Protein AF-A0AAE1GYH7-F1 (afdb_monomer_lite)

Structure (mmCIF, N/CA/C/O backbone):
data_AF-A0AAE1GYH7-F1
#
_entry.id   AF-A0AAE1GYH7-F1
#
loop_
_atom_site.group_PDB
_atom_site.id
_atom_site.type_symbol
_atom_site.label_atom_id
_atom_site.label_alt_id
_atom_site.label_comp_id
_atom_site.label_asym_id
_atom_site.label_entity_id
_atom_site.label_seq_id
_atom_site.pdbx_PDB_ins_code
_atom_site.Cartn_x
_atom_site.Cartn_y
_atom_site.Cartn_z
_atom_site.occupancy
_atom_site.B_iso_or_equiv
_atom_site.auth_seq_id
_atom_site.auth_comp_id
_atom_site.auth_asym_id
_atom_site.auth_atom_id
_atom_site.pdbx_PDB_model_num
ATOM 1 N N . MET A 1 1 ? -3.473 -21.790 24.889 1.00 45.12 1 MET A N 1
ATOM 2 C CA . MET A 1 1 ? -2.010 -21.768 25.114 1.00 45.12 1 MET A CA 1
ATOM 3 C C . MET A 1 1 ? -1.439 -20.569 24.367 1.00 45.12 1 MET A C 1
ATOM 5 O O . MET A 1 1 ? -1.732 -20.466 23.179 1.00 45.12 1 MET A O 1
ATOM 9 N N . PRO A 1 2 ? -0.698 -19.653 25.016 1.00 53.34 2 PRO A N 1
ATOM 10 C CA . PRO A 1 2 ? -0.056 -18.531 24.330 1.00 53.34 2 PRO A CA 1
ATOM 11 C C . PRO A 1 2 ? 0.924 -19.068 23.283 1.00 53.34 2 PRO A C 1
ATOM 13 O O . PRO A 1 2 ? 1.762 -19.911 23.602 1.00 53.34 2 PRO A O 1
ATOM 16 N N . GLN A 1 3 ? 0.803 -18.633 22.029 1.00 64.31 3 GLN A N 1
ATOM 17 C CA . GLN A 1 3 ? 1.738 -19.045 20.983 1.00 64.31 3 GLN A CA 1
ATOM 18 C C . GLN A 1 3 ? 3.073 -18.327 21.196 1.00 64.31 3 GLN A C 1
ATOM 20 O O . GLN A 1 3 ? 3.108 -17.105 21.337 1.00 64.31 3 GLN A O 1
ATOM 25 N N . ALA A 1 4 ? 4.175 -19.079 21.220 1.00 63.94 4 ALA A N 1
ATOM 26 C CA . ALA A 1 4 ? 5.503 -18.486 21.261 1.00 63.94 4 ALA A CA 1
ATOM 27 C C . ALA A 1 4 ? 5.721 -17.641 19.994 1.00 63.94 4 ALA A C 1
ATOM 29 O O . ALA A 1 4 ? 5.579 -18.136 18.872 1.00 63.94 4 ALA A O 1
ATOM 30 N N . LEU A 1 5 ? 6.067 -16.363 20.171 1.00 56.69 5 LEU A N 1
ATOM 31 C CA . LEU A 1 5 ? 6.457 -15.484 19.073 1.00 56.69 5 LEU A CA 1
ATOM 32 C C . LEU A 1 5 ? 7.828 -15.930 18.559 1.00 56.69 5 LEU A C 1
ATOM 34 O O . LEU A 1 5 ? 8.867 -15.506 19.058 1.00 56.69 5 LEU A O 1
ATOM 38 N N . VAL A 1 6 ? 7.831 -16.817 17.567 1.00 60.47 6 VAL A N 1
ATOM 39 C CA . VAL A 1 6 ? 9.045 -17.163 16.824 1.00 60.47 6 VAL A CA 1
ATOM 40 C C . VAL A 1 6 ? 9.547 -15.887 16.148 1.00 60.47 6 VAL A C 1
ATOM 42 O O . VAL A 1 6 ? 8.812 -15.255 15.385 1.00 60.47 6 VAL A O 1
ATOM 45 N N . GLN A 1 7 ? 10.789 -15.491 16.435 1.00 53.75 7 GLN A N 1
ATOM 46 C CA . GLN A 1 7 ? 11.444 -14.384 15.745 1.00 53.75 7 GLN A CA 1
ATOM 47 C C . GLN A 1 7 ? 11.716 -14.814 14.300 1.00 53.75 7 GLN A C 1
ATOM 49 O O . GLN A 1 7 ? 12.722 -15.448 14.003 1.00 53.75 7 GLN A O 1
ATOM 54 N N . LEU A 1 8 ? 10.768 -14.523 13.409 1.00 48.41 8 LEU A N 1
ATOM 55 C CA . LEU A 1 8 ? 10.791 -15.055 12.047 1.00 48.41 8 LEU A CA 1
ATOM 56 C C . LEU A 1 8 ? 11.772 -14.324 11.137 1.00 48.41 8 LEU A C 1
ATOM 58 O O . LEU A 1 8 ? 12.211 -14.910 10.153 1.00 48.41 8 LEU A O 1
ATOM 62 N N . VAL A 1 9 ? 12.128 -13.066 11.436 1.00 53.69 9 VAL A N 1
ATOM 63 C CA . VAL A 1 9 ? 12.986 -12.284 10.539 1.00 53.69 9 VAL A CA 1
ATOM 64 C C . VAL A 1 9 ? 13.850 -11.255 11.268 1.00 53.69 9 VAL A C 1
ATOM 66 O O . VAL A 1 9 ? 13.499 -10.769 12.343 1.00 53.69 9 VAL A O 1
ATOM 69 N N . ARG A 1 10 ? 15.011 -10.930 10.677 1.00 57.34 10 ARG A N 1
ATOM 70 C CA . ARG A 1 10 ? 15.972 -9.949 11.216 1.00 57.34 10 ARG A CA 1
ATOM 71 C C . ARG A 1 10 ? 15.426 -8.519 11.222 1.00 57.34 10 ARG A C 1
ATOM 73 O O . ARG A 1 10 ? 15.850 -7.720 12.051 1.00 57.34 10 ARG A O 1
ATOM 80 N N . THR A 1 11 ? 14.497 -8.193 10.324 1.00 61.16 11 THR A N 1
ATOM 81 C CA . THR A 1 11 ? 13.908 -6.855 10.227 1.00 61.16 11 THR A CA 1
ATOM 82 C C . THR A 1 11 ? 12.600 -6.788 11.015 1.00 61.16 11 THR A C 1
ATOM 84 O O . THR A 1 11 ? 11.675 -7.572 10.803 1.00 61.16 11 THR A O 1
ATOM 87 N N . ARG A 1 12 ? 12.513 -5.820 11.940 1.00 66.44 12 ARG A N 1
ATOM 88 C CA . ARG A 1 12 ? 11.350 -5.610 12.829 1.00 66.44 12 ARG A CA 1
ATOM 89 C C . ARG A 1 12 ? 10.027 -5.437 12.066 1.00 66.44 12 ARG A C 1
ATOM 91 O O . ARG A 1 12 ? 8.976 -5.800 12.581 1.00 66.44 12 ARG A O 1
ATOM 98 N N . TRP A 1 13 ? 10.096 -4.948 10.831 1.00 67.56 13 TRP A N 1
ATOM 99 C CA . TRP A 1 13 ? 8.955 -4.703 9.948 1.00 67.56 13 TRP A CA 1
ATOM 100 C C . TRP A 1 13 ? 8.187 -5.966 9.557 1.00 67.56 13 TRP A C 1
ATOM 102 O O . TRP A 1 13 ? 6.960 -5.965 9.566 1.00 67.56 13 TRP A O 1
ATOM 112 N N . LEU A 1 14 ? 8.885 -7.066 9.268 1.00 68.19 14 LEU A N 1
ATOM 113 C CA . LEU A 1 14 ? 8.218 -8.308 8.865 1.00 68.19 14 LEU A CA 1
ATOM 114 C C . LEU A 1 14 ? 7.454 -8.955 10.030 1.00 68.19 14 LEU A C 1
ATOM 116 O O . LEU A 1 14 ? 6.460 -9.655 9.841 1.00 68.19 14 LEU A O 1
ATOM 120 N N . ALA A 1 15 ? 7.869 -8.667 11.266 1.00 80.31 15 ALA A N 1
ATOM 121 C CA . ALA A 1 15 ? 7.124 -9.090 12.442 1.00 80.31 15 ALA A CA 1
ATOM 122 C C . ALA A 1 15 ? 5.786 -8.341 12.582 1.00 80.31 15 ALA A C 1
ATOM 124 O O . ALA A 1 15 ? 4.843 -8.900 13.139 1.00 80.31 15 ALA A O 1
ATOM 125 N N . TRP A 1 16 ? 5.670 -7.110 12.068 1.00 85.00 16 TRP A N 1
ATOM 126 C CA . TRP A 1 16 ? 4.477 -6.280 12.256 1.00 85.00 16 TRP A CA 1
ATOM 127 C C . TRP A 1 16 ? 3.273 -6.775 11.470 1.00 85.00 16 TRP A C 1
ATOM 129 O O . TRP A 1 16 ? 2.203 -6.903 12.058 1.00 85.00 16 TRP A O 1
ATOM 139 N N . GLY A 1 17 ? 3.432 -7.102 10.183 1.00 87.81 17 GLY A N 1
ATOM 140 C CA . GLY A 1 17 ? 2.324 -7.624 9.375 1.00 87.81 17 GLY A CA 1
ATOM 141 C C . GLY A 1 17 ? 1.702 -8.866 10.019 1.00 87.81 17 GLY A C 1
ATOM 142 O O . GLY A 1 17 ? 0.491 -8.931 10.234 1.00 87.81 17 GLY A O 1
ATOM 143 N N . LYS A 1 18 ? 2.556 -9.802 10.458 1.00 89.94 18 LYS A N 1
ATOM 144 C CA . LYS A 1 18 ? 2.118 -10.998 11.183 1.00 89.94 18 LYS A CA 1
ATOM 145 C C . LYS A 1 18 ? 1.490 -10.665 12.539 1.00 89.94 18 LYS A C 1
ATOM 147 O O . LYS A 1 18 ? 0.450 -11.228 12.867 1.00 89.94 18 LYS A O 1
ATOM 152 N N . ALA A 1 19 ? 2.090 -9.768 13.322 1.00 91.94 19 ALA A N 1
ATOM 153 C CA . ALA A 1 19 ? 1.567 -9.383 14.633 1.00 91.94 19 ALA A CA 1
ATOM 154 C C . ALA A 1 19 ? 0.176 -8.745 14.530 1.00 91.94 19 ALA A C 1
ATOM 156 O O . ALA A 1 19 ? -0.723 -9.137 15.269 1.00 91.94 19 ALA A O 1
ATOM 157 N N . VAL A 1 20 ? -0.029 -7.826 13.580 1.00 94.88 20 VAL A N 1
ATOM 158 C CA . VAL A 1 20 ? -1.343 -7.224 13.309 1.00 94.88 20 VAL A CA 1
ATOM 159 C C . VAL A 1 20 ? -2.354 -8.303 12.918 1.00 94.88 20 VAL A C 1
ATOM 161 O O . VAL A 1 20 ? -3.467 -8.297 13.435 1.00 94.88 20 VAL A O 1
ATOM 164 N N . GLY A 1 21 ? -1.965 -9.263 12.073 1.00 95.50 21 GLY A N 1
ATOM 165 C CA . GLY A 1 21 ? -2.823 -10.394 11.709 1.00 95.50 21 GLY A CA 1
ATOM 166 C C . GLY A 1 21 ? -3.253 -11.235 12.915 1.00 95.50 21 GLY A C 1
ATOM 167 O O . GLY A 1 21 ? -4.437 -11.536 13.062 1.00 95.50 21 GLY A O 1
ATOM 168 N N . VAL A 1 22 ? -2.322 -11.554 13.823 1.00 95.69 22 VAL A N 1
ATOM 169 C CA . VAL A 1 22 ? -2.630 -12.290 15.063 1.00 95.69 22 VAL A CA 1
ATOM 170 C C . VAL A 1 22 ? -3.562 -11.479 15.965 1.00 95.69 22 VAL A C 1
ATOM 172 O O . VAL A 1 22 ? -4.577 -12.014 16.409 1.00 95.69 22 VAL A O 1
ATOM 175 N N . ILE A 1 23 ? -3.273 -10.190 16.181 1.00 96.00 23 ILE A N 1
ATOM 176 C CA . ILE A 1 23 ? -4.110 -9.298 16.999 1.00 96.00 23 ILE A CA 1
ATOM 177 C C . ILE A 1 23 ? -5.534 -9.228 16.441 1.00 96.00 23 ILE A C 1
ATOM 179 O O . ILE A 1 23 ? -6.486 -9.344 17.204 1.00 96.00 23 ILE A O 1
ATOM 183 N N . LEU A 1 24 ? -5.692 -9.079 15.123 1.00 97.06 24 LEU A N 1
ATOM 184 C CA . LEU A 1 24 ? -7.009 -9.056 14.485 1.00 97.06 24 LEU A CA 1
ATOM 185 C C . LEU A 1 24 ? -7.746 -10.393 14.626 1.00 97.06 24 LEU A C 1
ATOM 187 O O . LEU A 1 24 ? -8.954 -10.391 14.849 1.00 97.06 24 LEU A O 1
ATOM 191 N N . SER A 1 25 ? -7.034 -11.519 14.510 1.00 97.31 25 SER A N 1
ATOM 192 C CA . SER A 1 25 ? -7.628 -12.857 14.636 1.00 97.31 25 SER A CA 1
ATOM 193 C C . SER A 1 25 ? -8.081 -13.199 16.057 1.00 97.31 25 SER A C 1
ATOM 195 O O . SER A 1 25 ? -9.002 -13.989 16.213 1.00 97.31 25 SER A O 1
ATOM 197 N N . GLN A 1 26 ? -7.448 -12.600 17.070 1.00 96.69 26 GLN A N 1
ATOM 198 C CA . GLN A 1 26 ? -7.731 -12.814 18.495 1.00 96.69 26 GLN A CA 1
ATOM 199 C C . GLN A 1 26 ? -8.363 -11.575 19.144 1.00 96.69 26 GLN A C 1
ATOM 201 O O . GLN A 1 26 ? -8.241 -11.361 20.351 1.00 96.69 26 GLN A O 1
ATOM 206 N N . TRP A 1 27 ? -8.959 -10.689 18.341 1.00 96.44 27 TRP A N 1
ATOM 207 C CA . TRP A 1 27 ? -9.378 -9.375 18.819 1.00 96.44 27 TRP A CA 1
ATOM 208 C C . TRP A 1 27 ? -10.398 -9.473 19.953 1.00 96.44 27 TRP A C 1
ATOM 210 O O . TRP A 1 27 ? -10.281 -8.758 20.947 1.00 96.44 27 TRP A O 1
ATOM 220 N N . LEU A 1 28 ? -11.375 -10.376 19.822 1.00 96.50 28 LEU A N 1
ATOM 221 C CA . LEU A 1 28 ? -12.431 -10.554 20.814 1.00 96.50 28 LEU A CA 1
ATOM 222 C C . LEU A 1 28 ? -11.863 -11.106 22.125 1.00 96.50 28 LEU A C 1
ATOM 224 O O . LEU A 1 28 ? -12.141 -10.559 23.187 1.00 96.50 28 LEU A O 1
ATOM 228 N N . GLU A 1 29 ? -11.022 -12.134 22.047 1.00 96.25 29 GLU A N 1
ATOM 229 C CA . GLU A 1 29 ? -10.382 -12.764 23.199 1.00 96.25 29 GLU A CA 1
ATOM 230 C C . GLU A 1 29 ? -9.489 -11.775 23.947 1.00 96.25 29 GLU A C 1
ATOM 232 O O . GLU A 1 29 ? -9.565 -11.679 25.173 1.00 96.25 29 GLU A O 1
ATOM 237 N N . LEU A 1 30 ? -8.674 -11.007 23.215 1.00 95.38 30 LEU A N 1
ATOM 238 C CA . LEU A 1 30 ? -7.823 -9.973 23.796 1.00 95.38 30 LEU A CA 1
ATOM 239 C C . LEU A 1 30 ? -8.676 -8.886 24.453 1.00 95.38 30 LEU A C 1
ATOM 241 O O . LEU A 1 30 ? -8.457 -8.564 25.619 1.00 95.38 30 LEU A O 1
ATOM 245 N N . LYS A 1 31 ? -9.693 -8.368 23.755 1.00 95.44 31 LYS A N 1
ATOM 246 C CA . LYS A 1 31 ? -10.597 -7.347 24.294 1.00 95.44 31 LYS A CA 1
ATOM 247 C C . LYS A 1 31 ? -11.279 -7.818 25.580 1.00 95.44 31 LYS A C 1
ATOM 249 O O . LYS A 1 31 ? -11.251 -7.093 26.570 1.00 95.44 31 LYS A O 1
ATOM 254 N N . THR A 1 32 ? -11.831 -9.032 25.608 1.00 95.25 32 THR A N 1
ATOM 255 C CA . THR A 1 32 ? -12.457 -9.604 26.812 1.00 95.25 32 THR A CA 1
ATOM 256 C C . THR A 1 32 ? -11.448 -9.781 27.943 1.00 95.25 32 THR A C 1
ATOM 258 O O . THR A 1 32 ? -11.736 -9.421 29.082 1.00 95.25 32 THR A O 1
ATOM 261 N N . HIS A 1 33 ? -10.253 -10.294 27.646 1.00 93.62 33 HIS A N 1
ATOM 262 C CA . HIS A 1 33 ? -9.200 -10.466 28.643 1.00 93.62 33 HIS A CA 1
ATOM 263 C C . HIS A 1 33 ? -8.815 -9.133 29.304 1.00 93.62 33 HIS A C 1
ATOM 265 O O . HIS A 1 33 ? -8.801 -9.037 30.532 1.00 93.62 33 HIS A O 1
ATOM 271 N N . PHE A 1 34 ? -8.566 -8.087 28.511 1.00 92.88 34 PHE A N 1
ATOM 272 C CA . PHE A 1 34 ? -8.209 -6.772 29.046 1.00 92.88 34 PHE A CA 1
ATOM 273 C C . PHE A 1 34 ? -9.368 -6.095 29.782 1.00 92.88 34 PHE A C 1
ATOM 275 O O . PHE A 1 34 ? -9.124 -5.478 30.812 1.00 92.88 34 PHE A O 1
ATOM 282 N N . GLN A 1 35 ? -10.618 -6.307 29.362 1.00 92.75 35 GLN A N 1
ATOM 283 C CA . GLN A 1 35 ? -11.794 -5.843 30.109 1.00 92.75 35 GLN A CA 1
ATOM 284 C C . GLN A 1 35 ? -11.919 -6.498 31.491 1.00 92.75 35 GLN A C 1
ATOM 286 O O . GLN A 1 35 ? -12.290 -5.844 32.465 1.00 92.75 35 GLN A O 1
ATOM 291 N N . VAL A 1 36 ? -11.605 -7.790 31.611 1.00 92.81 36 VAL A N 1
ATOM 292 C CA . VAL A 1 36 ? -11.587 -8.464 32.918 1.00 92.81 36 VAL A CA 1
ATOM 293 C C . VAL A 1 36 ? -10.468 -7.897 33.792 1.00 92.81 36 VAL A C 1
ATOM 295 O O . VAL A 1 36 ? -10.696 -7.621 34.970 1.00 92.81 36 VAL A O 1
ATOM 298 N N . LEU A 1 37 ? -9.283 -7.668 33.218 1.00 91.12 37 LEU A N 1
ATOM 299 C CA . LEU A 1 37 ? -8.145 -7.100 33.941 1.00 91.12 37 LEU A CA 1
ATOM 300 C C . LEU A 1 37 ? -8.366 -5.645 34.359 1.00 91.12 37 LEU A C 1
ATOM 302 O O . LEU A 1 37 ? -8.029 -5.291 35.484 1.00 91.12 37 LEU A O 1
ATOM 306 N N . SER A 1 38 ? -8.975 -4.809 33.521 1.00 91.44 38 SER A N 1
ATOM 307 C CA . SER A 1 38 ? -9.259 -3.408 33.851 1.00 91.44 38 SER A CA 1
ATOM 308 C C . SER A 1 38 ? -10.232 -3.263 35.015 1.00 91.44 38 SER A C 1
ATOM 310 O O . SER A 1 38 ? -10.197 -2.270 35.728 1.00 91.44 38 SER A O 1
ATOM 312 N N . ASN A 1 39 ? -11.120 -4.246 35.202 1.00 89.62 39 ASN A N 1
ATOM 313 C CA . ASN A 1 39 ? -12.038 -4.266 36.339 1.00 89.62 39 ASN A CA 1
ATOM 314 C C . ASN A 1 39 ? -11.303 -4.578 37.653 1.00 89.62 39 ASN A C 1
ATOM 316 O O . ASN A 1 39 ? -11.821 -4.289 38.729 1.00 89.62 39 ASN A O 1
ATOM 320 N N . GLN A 1 40 ? -10.110 -5.176 37.569 1.00 91.00 40 GLN A N 1
ATOM 321 C CA . GLN A 1 40 ? -9.253 -5.507 38.709 1.00 91.00 40 GLN A CA 1
ATOM 322 C C . GLN A 1 40 ? -8.146 -4.462 38.932 1.00 91.00 40 GLN A C 1
ATOM 324 O O . GLN A 1 40 ? -7.734 -4.248 40.071 1.00 91.00 40 GLN A O 1
ATOM 329 N N . ASN A 1 41 ? -7.681 -3.812 37.860 1.00 87.31 41 ASN A N 1
ATOM 330 C CA . ASN A 1 41 ? -6.526 -2.915 37.827 1.00 87.31 41 ASN A CA 1
ATOM 331 C C . ASN A 1 41 ? -6.904 -1.495 37.344 1.00 87.31 41 ASN A C 1
ATOM 333 O O . ASN A 1 41 ? -8.029 -1.037 37.514 1.00 87.31 41 ASN A O 1
ATOM 337 N N . ASP A 1 42 ? -5.931 -0.753 36.808 1.00 79.69 42 ASP A N 1
ATOM 338 C CA . ASP A 1 42 ? -6.101 0.611 36.307 1.00 79.69 42 ASP A CA 1
ATOM 339 C C . ASP A 1 42 ? -7.033 0.619 35.069 1.00 79.69 42 ASP A C 1
ATOM 341 O O . ASP A 1 42 ? -6.744 -0.070 34.084 1.00 79.69 42 ASP A O 1
ATOM 345 N N . PRO A 1 43 ? -8.140 1.389 35.069 1.00 78.88 43 PRO A N 1
ATOM 346 C CA . PRO A 1 43 ? -9.119 1.400 33.975 1.00 78.88 43 PRO A CA 1
ATOM 347 C C . PRO A 1 43 ? -8.549 1.868 32.624 1.00 78.88 43 PRO A C 1
ATOM 349 O O . PRO A 1 43 ? -9.181 1.662 31.587 1.00 78.88 43 PRO A O 1
ATOM 352 N N . ASN A 1 44 ? -7.360 2.475 32.611 1.00 80.69 44 ASN A N 1
ATOM 353 C CA . ASN A 1 44 ? -6.734 3.003 31.399 1.00 80.69 44 ASN A CA 1
ATOM 354 C C . ASN A 1 44 ? -6.249 1.918 30.414 1.00 80.69 44 ASN A C 1
ATOM 356 O O . ASN A 1 44 ? -6.076 2.209 29.231 1.00 80.69 44 ASN A O 1
ATOM 360 N N . GLU A 1 45 ? -6.059 0.665 30.844 1.00 77.62 45 GLU A N 1
ATOM 361 C CA . GLU A 1 45 ? -5.594 -0.417 29.953 1.00 77.62 45 GLU A CA 1
ATOM 362 C C . GLU A 1 45 ? -6.638 -0.824 28.893 1.00 77.62 45 GLU A C 1
ATOM 364 O O . GLU A 1 45 ? -6.287 -1.348 27.833 1.00 77.62 45 GLU A O 1
ATOM 369 N N . ASN A 1 46 ? -7.918 -0.503 29.114 1.00 82.12 46 ASN A N 1
ATOM 370 C CA . ASN A 1 46 ? -8.989 -0.780 28.152 1.00 82.12 46 ASN A CA 1
ATOM 371 C C . ASN A 1 46 ? -8.945 0.087 26.892 1.00 82.12 46 ASN A C 1
ATOM 373 O O . ASN A 1 46 ? -9.512 -0.298 25.868 1.00 82.12 46 ASN A O 1
ATOM 377 N N . GLU A 1 47 ? -8.278 1.242 26.931 1.00 86.81 47 GLU A N 1
ATOM 378 C CA . GLU A 1 47 ? -8.245 2.175 25.797 1.00 86.81 47 GLU A CA 1
ATOM 379 C C . GLU A 1 47 ? -7.560 1.549 24.563 1.00 86.81 47 GLU A C 1
ATOM 381 O O . GLU A 1 47 ? -7.865 1.879 23.412 1.00 86.81 47 GLU A O 1
ATOM 386 N N . CYS A 1 48 ? -6.663 0.586 24.800 1.00 85.62 48 CYS A N 1
ATOM 387 C CA . CYS A 1 48 ? -5.905 -0.140 23.785 1.00 85.62 48 CYS A CA 1
ATOM 388 C C . CYS A 1 48 ? -6.791 -0.969 22.848 1.00 85.62 48 CYS A C 1
ATOM 390 O O . CYS A 1 48 ? -6.531 -1.005 21.646 1.00 85.62 48 CYS A O 1
ATOM 392 N N . PHE A 1 49 ? -7.856 -1.572 23.378 1.00 92.12 49 PHE A N 1
ATOM 393 C CA . PHE A 1 49 ? -8.766 -2.469 22.655 1.00 92.12 49 PHE A CA 1
ATOM 394 C C . PHE A 1 49 ? -10.111 -1.798 22.355 1.00 92.12 49 PHE A C 1
ATOM 396 O O . PHE A 1 49 ? -11.182 -2.405 22.430 1.00 92.12 49 PHE A O 1
ATOM 403 N N . SER A 1 50 ? -10.042 -0.509 22.025 1.00 94.50 50 SER A N 1
ATOM 404 C CA . SER A 1 50 ? -11.182 0.287 21.586 1.00 94.50 50 SER A CA 1
ATOM 405 C C . SER A 1 50 ? -11.512 0.038 20.106 1.00 94.50 50 SER A C 1
ATOM 407 O O . SER A 1 50 ? -10.641 -0.287 19.296 1.00 94.50 50 SER A O 1
ATOM 409 N N . GLU A 1 51 ? -12.782 0.212 19.735 1.00 96.12 51 GLU A N 1
ATOM 410 C CA . GLU A 1 51 ? -13.255 0.069 18.346 1.00 96.12 51 GLU A CA 1
ATOM 411 C C . GLU A 1 51 ? -12.514 0.964 17.329 1.00 96.12 51 GLU A C 1
ATOM 413 O O . GLU A 1 51 ? -12.173 0.477 16.249 1.00 96.12 51 GLU A O 1
ATOM 418 N N . PRO A 1 52 ? -12.168 2.229 17.655 1.00 96.62 52 PRO A N 1
ATOM 419 C CA . PRO A 1 52 ? -11.272 3.051 16.842 1.00 96.62 52 PRO A CA 1
ATOM 420 C C . PRO A 1 52 ? -9.961 2.371 16.442 1.00 96.62 52 PRO A C 1
ATOM 422 O O . PRO A 1 52 ? -9.542 2.440 15.284 1.00 96.62 52 PRO A O 1
ATOM 425 N N . ASN A 1 53 ? -9.310 1.700 17.396 1.00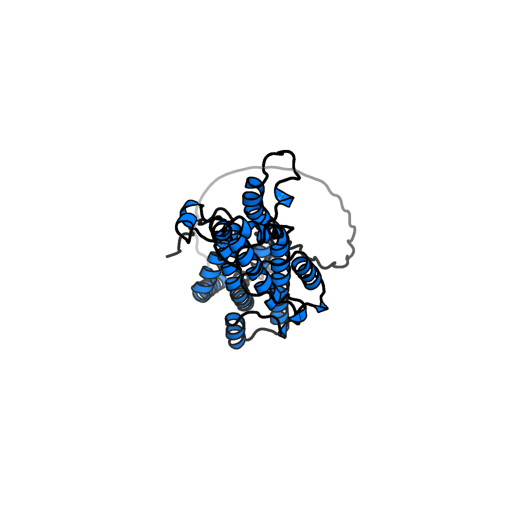 96.12 53 ASN A N 1
ATOM 426 C CA . ASN A 1 53 ? -8.041 1.024 17.149 1.00 96.12 53 ASN A CA 1
ATOM 427 C C . ASN A 1 53 ? -8.247 -0.212 16.277 1.00 96.12 53 ASN A C 1
ATOM 429 O O . ASN A 1 53 ? -7.433 -0.468 15.392 1.00 96.12 53 ASN A O 1
ATOM 433 N N . TYR A 1 54 ? -9.348 -0.942 16.474 1.00 97.44 54 TYR A N 1
ATOM 434 C CA . TYR A 1 54 ? -9.685 -2.077 15.619 1.00 97.44 54 TYR A CA 1
ATOM 435 C C . TYR A 1 54 ? -9.844 -1.664 14.158 1.00 97.44 54 TYR A C 1
ATOM 437 O O . TYR A 1 54 ? -9.240 -2.272 13.276 1.00 97.44 54 TYR A O 1
ATOM 445 N N . LEU A 1 55 ? -10.593 -0.585 13.905 1.00 97.88 55 LEU A N 1
ATOM 446 C CA . LEU A 1 55 ? -10.749 -0.021 12.566 1.00 97.88 55 LEU A CA 1
ATOM 447 C C . LEU A 1 55 ? -9.400 0.341 11.944 1.00 97.88 55 LEU A C 1
ATOM 449 O O . LEU A 1 55 ? -9.132 -0.009 10.795 1.00 97.88 55 LEU A O 1
ATOM 453 N N . PHE A 1 56 ? -8.525 0.996 12.706 1.00 97.56 56 PHE A N 1
ATOM 454 C CA . PHE A 1 56 ? -7.186 1.320 12.226 1.00 97.56 56 PHE A CA 1
ATOM 455 C C . PHE A 1 56 ? -6.377 0.060 11.870 1.00 97.56 56 PHE A C 1
ATOM 457 O O . PHE A 1 56 ? -5.739 0.015 10.820 1.00 97.56 56 PHE A O 1
ATOM 464 N N . LEU A 1 57 ? -6.443 -0.996 12.688 1.00 97.56 57 LEU A N 1
ATOM 465 C CA . LEU A 1 57 ? -5.764 -2.264 12.403 1.00 97.56 57 LEU A CA 1
ATOM 466 C C . LEU A 1 57 ? -6.341 -2.971 11.171 1.00 97.56 57 LEU A C 1
ATOM 468 O O . LEU A 1 57 ? -5.569 -3.482 10.360 1.00 97.56 57 LEU A O 1
ATOM 472 N N . LEU A 1 58 ? -7.667 -2.966 10.987 1.00 98.06 58 LEU A N 1
ATOM 473 C CA . LEU A 1 58 ? -8.319 -3.503 9.786 1.00 98.06 58 LEU A CA 1
ATOM 474 C C . LEU A 1 58 ? -7.834 -2.803 8.514 1.00 98.06 58 LEU A C 1
ATOM 476 O O . LEU A 1 58 ? -7.671 -3.455 7.483 1.00 98.06 58 LEU A O 1
ATOM 480 N N . PHE A 1 59 ? -7.588 -1.496 8.602 1.00 98.00 59 PHE A N 1
ATOM 481 C CA . PHE A 1 59 ? -7.038 -0.691 7.519 1.00 98.00 59 PHE A CA 1
ATOM 482 C C . PHE A 1 59 ? -5.548 -0.989 7.258 1.00 98.00 59 PHE A C 1
ATOM 484 O O . PHE A 1 59 ? -5.157 -1.214 6.113 1.00 98.00 59 PHE A O 1
ATOM 491 N N . VAL A 1 60 ? -4.711 -1.033 8.301 1.00 96.69 60 VAL A N 1
ATOM 492 C CA . VAL A 1 60 ? -3.256 -1.242 8.160 1.00 96.69 60 VAL A CA 1
ATOM 493 C C . VAL A 1 60 ? -2.914 -2.667 7.720 1.00 96.69 60 VAL A C 1
ATOM 495 O O . VAL A 1 60 ? -1.982 -2.863 6.945 1.00 96.69 60 VAL A O 1
ATOM 498 N N . HIS A 1 61 ? -3.651 -3.673 8.186 1.00 96.31 61 HIS A N 1
ATOM 499 C CA . HIS A 1 61 ? -3.351 -5.084 7.942 1.00 96.31 61 HIS A CA 1
ATOM 500 C C . HIS A 1 61 ? -3.141 -5.480 6.466 1.00 96.31 61 HIS A C 1
ATOM 502 O O . HIS A 1 61 ? -2.112 -6.096 6.173 1.00 96.31 61 HIS A O 1
ATOM 508 N N . PRO A 1 62 ? -4.054 -5.176 5.518 1.00 97.00 62 PRO A N 1
ATOM 509 C CA . PRO A 1 62 ? -3.845 -5.531 4.114 1.00 97.00 62 PRO A CA 1
ATOM 510 C C . PRO A 1 62 ? -2.615 -4.835 3.517 1.00 97.00 62 PRO A C 1
ATOM 512 O O . PRO A 1 62 ? -1.865 -5.460 2.775 1.00 97.00 62 PRO A O 1
ATOM 515 N N . ILE A 1 63 ? -2.360 -3.581 3.896 1.00 96.00 63 ILE A N 1
ATOM 516 C CA . ILE A 1 63 ? -1.196 -2.815 3.432 1.00 96.00 63 ILE A CA 1
ATOM 517 C C . ILE A 1 63 ? 0.099 -3.443 3.959 1.00 96.00 63 ILE A C 1
ATOM 519 O O . ILE A 1 63 ? 1.027 -3.706 3.198 1.00 96.00 63 ILE A O 1
ATOM 523 N N . ALA A 1 64 ? 0.148 -3.739 5.259 1.00 93.88 64 ALA A N 1
ATOM 524 C CA . ALA A 1 64 ? 1.300 -4.365 5.894 1.00 93.88 64 ALA A CA 1
ATOM 525 C C . ALA A 1 64 ? 1.583 -5.761 5.320 1.00 93.88 64 ALA A C 1
ATOM 527 O O . ALA A 1 64 ? 2.742 -6.146 5.194 1.00 93.88 64 ALA A O 1
ATOM 528 N N . THR A 1 65 ? 0.536 -6.504 4.950 1.00 94.00 65 THR A N 1
ATOM 529 C CA . THR A 1 65 ? 0.657 -7.819 4.308 1.00 94.00 65 THR A CA 1
ATOM 530 C C . THR A 1 65 ? 1.333 -7.704 2.944 1.00 94.00 65 THR A C 1
ATOM 532 O O . THR A 1 65 ? 2.252 -8.471 2.663 1.00 94.00 65 THR A O 1
ATOM 535 N N . GLU A 1 66 ? 0.940 -6.725 2.128 1.00 94.94 66 GLU A N 1
ATOM 536 C CA . GLU A 1 66 ? 1.514 -6.533 0.792 1.00 94.94 66 GLU A CA 1
ATOM 537 C C . GLU A 1 66 ? 2.964 -6.033 0.845 1.00 94.94 66 GLU A C 1
ATOM 539 O O . GLU A 1 66 ? 3.843 -6.583 0.183 1.00 94.94 66 GLU A O 1
ATOM 544 N N . VAL A 1 67 ? 3.256 -5.065 1.721 1.00 92.31 67 VAL A N 1
ATOM 545 C CA . VAL A 1 67 ? 4.636 -4.613 1.973 1.00 92.31 67 VAL A CA 1
ATOM 546 C C . VAL A 1 67 ? 5.512 -5.780 2.444 1.00 92.31 67 VAL A C 1
ATOM 548 O O . VAL A 1 67 ? 6.650 -5.936 2.004 1.00 92.31 67 VAL A O 1
ATOM 551 N N . ASN A 1 68 ? 4.981 -6.632 3.325 1.00 90.56 68 ASN A N 1
ATOM 552 C CA . ASN A 1 68 ? 5.672 -7.823 3.807 1.00 90.56 68 ASN A CA 1
ATOM 553 C C . ASN A 1 68 ? 5.917 -8.837 2.681 1.00 90.56 68 ASN A C 1
ATOM 555 O O . ASN A 1 68 ? 7.005 -9.404 2.618 1.00 90.56 68 ASN A O 1
ATOM 559 N N . ARG A 1 69 ? 4.941 -9.043 1.787 1.00 92.38 69 ARG A N 1
ATOM 560 C CA . ARG A 1 69 ? 5.065 -9.925 0.619 1.00 92.38 69 ARG A CA 1
ATOM 561 C C . ARG A 1 69 ? 6.235 -9.497 -0.267 1.00 92.38 69 ARG A C 1
ATOM 563 O O . ARG A 1 69 ? 7.121 -10.308 -0.523 1.00 92.38 69 ARG A O 1
ATOM 570 N N . ILE A 1 70 ? 6.285 -8.220 -0.646 1.00 91.06 70 ILE A N 1
ATOM 571 C CA . ILE A 1 70 ? 7.355 -7.675 -1.494 1.00 91.06 70 ILE A CA 1
ATOM 572 C C . ILE A 1 70 ? 8.706 -7.729 -0.779 1.00 91.06 70 ILE A C 1
ATOM 574 O O . ILE A 1 70 ? 9.704 -8.141 -1.360 1.00 91.06 70 ILE A O 1
ATOM 578 N N . ASN A 1 71 ? 8.763 -7.393 0.509 1.00 88.00 71 ASN A N 1
ATOM 579 C CA . ASN A 1 71 ? 10.016 -7.460 1.260 1.00 88.00 71 ASN A CA 1
ATOM 580 C C . ASN A 1 71 ? 10.555 -8.900 1.383 1.00 88.00 71 ASN A C 1
ATOM 582 O O . ASN A 1 71 ? 11.760 -9.115 1.271 1.00 88.00 71 ASN A O 1
ATOM 586 N N . LEU A 1 72 ? 9.686 -9.902 1.559 1.00 86.75 72 LEU A N 1
ATOM 587 C CA . LEU A 1 72 ? 10.096 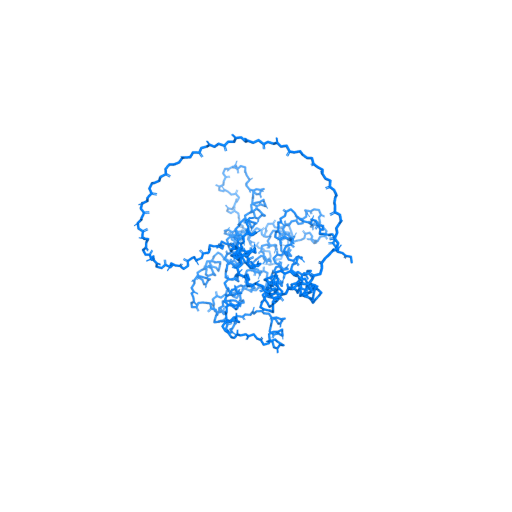-11.309 1.492 1.00 86.75 72 LEU A CA 1
ATOM 588 C C . LEU A 1 72 ? 10.604 -11.679 0.092 1.00 86.75 72 LEU A C 1
ATOM 590 O O . LEU A 1 72 ? 11.606 -12.384 -0.016 1.00 86.75 72 LEU A O 1
ATOM 594 N N . ALA A 1 73 ? 9.984 -11.143 -0.959 1.00 86.62 73 ALA A N 1
ATOM 595 C CA . ALA A 1 73 ? 10.441 -11.306 -2.335 1.00 86.62 73 ALA A CA 1
ATOM 596 C C . ALA A 1 73 ? 11.798 -10.614 -2.606 1.00 86.62 73 ALA A C 1
ATOM 598 O O . ALA A 1 73 ? 12.568 -11.064 -3.438 1.00 86.62 73 ALA A O 1
ATOM 599 N N . PHE A 1 74 ? 12.188 -9.582 -1.857 1.00 83.38 74 PHE A N 1
ATOM 600 C CA . PHE A 1 74 ? 13.566 -9.066 -1.913 1.00 83.38 74 PHE A CA 1
ATOM 601 C C . PHE A 1 74 ? 14.574 -9.923 -1.131 1.00 83.38 74 PHE A C 1
ATOM 603 O O . PHE A 1 74 ? 15.771 -9.887 -1.417 1.00 83.38 74 PHE A O 1
ATOM 610 N N . GLN A 1 75 ? 14.112 -10.671 -0.125 1.00 82.31 75 GLN A N 1
ATOM 611 C CA . GLN A 1 75 ? 14.967 -11.443 0.782 1.00 82.31 75 GLN A CA 1
ATOM 612 C C . GLN A 1 75 ? 15.167 -12.899 0.379 1.00 82.31 75 GLN A C 1
ATOM 614 O O . GLN A 1 75 ? 16.115 -13.523 0.870 1.00 82.31 75 GLN A O 1
ATOM 619 N N . ALA A 1 76 ? 14.288 -13.463 -0.453 1.00 83.94 76 ALA A N 1
ATOM 620 C CA . ALA A 1 76 ? 14.438 -14.854 -0.854 1.00 83.94 76 ALA A CA 1
ATOM 621 C C . ALA A 1 76 ? 15.803 -15.060 -1.539 1.00 83.94 76 ALA A C 1
ATOM 623 O O . ALA A 1 76 ? 16.378 -14.153 -2.153 1.00 83.94 76 ALA A O 1
ATOM 624 N N . ARG A 1 77 ? 16.394 -16.239 -1.344 1.00 69.94 77 ARG A N 1
ATOM 625 C CA . ARG A 1 77 ? 17.756 -16.531 -1.810 1.00 69.94 77 ARG A CA 1
ATOM 626 C C . ARG A 1 77 ? 17.761 -16.923 -3.277 1.00 69.94 77 ARG A C 1
ATOM 628 O O . ARG A 1 77 ? 16.849 -17.591 -3.741 1.00 69.94 77 ARG A O 1
ATOM 635 N N . GLU A 1 78 ? 18.871 -16.638 -3.957 1.00 61.88 78 GLU A N 1
ATOM 636 C CA . GLU A 1 78 ? 19.150 -17.030 -5.352 1.00 61.88 78 GLU A CA 1
ATOM 637 C C . GLU A 1 78 ? 18.814 -18.505 -5.657 1.00 61.88 78 GLU A C 1
ATOM 639 O O . GLU A 1 78 ? 18.257 -18.809 -6.706 1.00 61.88 78 GLU A O 1
ATOM 644 N N . ALA A 1 79 ? 19.046 -19.414 -4.702 1.00 58.62 79 ALA A N 1
ATOM 645 C CA . ALA A 1 79 ? 18.732 -20.840 -4.839 1.00 58.62 79 ALA A CA 1
ATOM 646 C C . ALA A 1 79 ? 17.224 -21.179 -4.826 1.00 58.62 79 ALA A C 1
ATOM 648 O O . ALA A 1 79 ? 16.825 -22.198 -5.387 1.00 58.62 79 ALA A O 1
ATOM 649 N N . GLU A 1 80 ? 16.394 -20.361 -4.177 1.00 66.62 80 GLU A N 1
ATOM 650 C CA . GLU A 1 80 ? 14.930 -20.484 -4.216 1.00 66.62 80 GLU A CA 1
ATOM 651 C C . GLU A 1 80 ? 14.380 -19.895 -5.521 1.00 66.62 80 GLU A C 1
ATOM 653 O O . GLU A 1 80 ? 13.477 -20.474 -6.121 1.00 66.62 80 GLU A O 1
ATOM 658 N N . TRP A 1 81 ? 15.004 -18.821 -6.019 1.00 63.81 81 TRP A N 1
ATOM 659 C CA . TRP A 1 81 ? 14.643 -18.178 -7.285 1.00 63.81 81 TRP A CA 1
ATOM 660 C C . TRP A 1 81 ? 14.935 -19.032 -8.510 1.00 63.81 81 TRP A C 1
ATOM 662 O O . TRP A 1 81 ? 14.128 -19.068 -9.423 1.00 63.81 81 TRP A O 1
ATOM 672 N N . LEU A 1 82 ? 16.035 -19.789 -8.516 1.00 62.06 82 LEU A N 1
ATOM 673 C CA . LEU A 1 82 ? 16.367 -20.720 -9.605 1.00 62.06 82 LEU A CA 1
ATOM 674 C C . LEU A 1 82 ? 15.302 -21.809 -9.845 1.00 62.06 82 LEU A C 1
ATOM 676 O O . LEU A 1 82 ? 15.336 -22.467 -10.882 1.00 62.06 82 LEU A O 1
ATOM 680 N N . ARG A 1 83 ? 14.367 -22.023 -8.905 1.00 66.31 83 ARG A N 1
ATOM 681 C CA . ARG A 1 83 ? 13.228 -22.940 -9.087 1.00 66.31 83 ARG A CA 1
ATOM 682 C C . ARG A 1 83 ? 12.011 -22.281 -9.738 1.00 66.31 83 ARG A C 1
ATOM 684 O O . ARG A 1 83 ? 11.157 -23.005 -10.241 1.00 66.31 83 ARG A O 1
ATOM 691 N N . TYR A 1 84 ? 11.919 -20.954 -9.702 1.00 58.91 84 TYR A N 1
ATOM 692 C CA . TYR A 1 84 ? 10.829 -20.174 -10.278 1.00 58.91 84 TYR A CA 1
ATOM 693 C C . TYR A 1 84 ? 11.328 -19.547 -11.582 1.00 58.91 84 TYR A C 1
ATOM 695 O O . TYR A 1 84 ? 12.081 -18.587 -11.551 1.00 58.91 84 TYR A O 1
ATOM 703 N N . ASP A 1 85 ? 10.948 -20.165 -12.697 1.00 61.38 85 ASP A N 1
ATOM 704 C CA . ASP A 1 85 ? 11.094 -19.709 -14.086 1.00 61.38 85 ASP A CA 1
ATOM 705 C C . ASP A 1 85 ? 12.418 -18.984 -14.460 1.00 61.38 85 ASP A C 1
ATOM 707 O O . ASP A 1 85 ? 12.591 -17.793 -14.189 1.00 61.38 85 ASP A O 1
ATOM 711 N N . PRO A 1 86 ? 13.379 -19.660 -15.122 1.00 62.12 86 PRO A N 1
ATOM 712 C CA . PRO A 1 86 ? 14.699 -19.098 -15.434 1.00 62.12 86 PRO A CA 1
ATOM 713 C C . PRO A 1 86 ? 14.687 -17.928 -16.440 1.00 62.12 86 PRO A C 1
ATOM 715 O O . PRO A 1 86 ? 15.757 -17.411 -16.769 1.00 62.12 86 PRO A O 1
ATOM 718 N N . GLY A 1 87 ? 13.513 -17.528 -16.939 1.00 60.94 87 GLY A N 1
ATOM 719 C CA . GLY A 1 87 ? 13.371 -16.634 -18.081 1.00 60.94 87 GLY A CA 1
ATOM 720 C C . GLY A 1 87 ? 13.215 -15.142 -17.806 1.00 60.94 87 GLY A C 1
ATOM 721 O O . GLY A 1 87 ? 13.447 -14.327 -18.703 1.00 60.94 87 GLY A O 1
ATOM 722 N N . GLU A 1 88 ? 12.866 -14.748 -16.582 1.00 63.91 88 GLU A N 1
ATOM 723 C CA . GLU A 1 88 ? 12.584 -13.348 -16.273 1.00 63.91 88 GLU A CA 1
ATOM 724 C C . GLU A 1 88 ? 13.688 -12.722 -15.414 1.00 63.91 88 GLU A C 1
ATOM 726 O O . GLU A 1 88 ? 14.119 -13.272 -14.396 1.00 63.91 88 GLU A O 1
ATOM 731 N N . LEU A 1 89 ? 14.170 -11.539 -15.820 1.00 65.25 89 LEU A N 1
ATOM 732 C CA . LEU A 1 89 ? 15.185 -10.802 -15.073 1.00 65.25 89 LEU A CA 1
ATOM 733 C C . LEU A 1 89 ? 14.580 -10.380 -13.719 1.00 65.25 89 LEU A C 1
ATOM 735 O O . LEU A 1 89 ? 13.865 -9.387 -13.603 1.00 65.25 89 LEU A O 1
ATOM 739 N N . GLN A 1 90 ? 14.874 -11.161 -12.682 1.00 75.12 90 GLN A N 1
ATOM 740 C CA . GLN A 1 90 ? 14.202 -11.114 -11.374 1.00 75.12 90 GLN A CA 1
ATOM 741 C C . GLN A 1 90 ? 14.186 -9.718 -10.743 1.00 75.12 90 GLN A C 1
ATOM 743 O O . GLN A 1 90 ? 13.213 -9.311 -10.117 1.00 75.12 90 GLN A O 1
ATOM 748 N N . VAL A 1 91 ? 15.258 -8.947 -10.940 1.00 80.25 91 VAL A N 1
ATOM 749 C CA . VAL A 1 91 ? 15.354 -7.582 -10.409 1.00 80.25 91 VAL A CA 1
ATOM 750 C C . VAL A 1 91 ? 14.318 -6.663 -11.056 1.00 80.25 91 VAL A C 1
ATOM 752 O O . VAL A 1 91 ? 13.718 -5.857 -10.355 1.00 80.25 91 VAL A O 1
ATOM 755 N N . THR A 1 92 ? 14.065 -6.783 -12.363 1.00 81.69 92 THR A N 1
ATOM 756 C CA . THR A 1 92 ? 13.049 -5.953 -13.027 1.00 81.69 92 THR A CA 1
ATOM 757 C C . THR A 1 92 ? 11.634 -6.356 -12.639 1.00 81.69 92 THR A C 1
ATOM 759 O O . THR A 1 92 ? 10.804 -5.467 -12.487 1.00 81.69 92 THR A O 1
ATOM 762 N N . ALA A 1 93 ? 11.377 -7.647 -12.403 1.00 84.50 93 ALA A N 1
ATOM 763 C CA . ALA A 1 93 ? 10.083 -8.118 -11.910 1.00 84.50 93 ALA A CA 1
ATOM 764 C C . ALA A 1 93 ? 9.802 -7.605 -10.486 1.00 84.50 93 ALA A C 1
ATOM 766 O O . ALA A 1 93 ? 8.764 -7.000 -10.239 1.00 84.50 93 ALA A O 1
ATOM 767 N N . LEU A 1 94 ? 10.767 -7.729 -9.567 1.00 87.12 94 LEU A N 1
ATOM 768 C CA . LEU A 1 94 ? 10.639 -7.191 -8.204 1.00 87.12 94 LEU A CA 1
ATOM 769 C C . LEU A 1 94 ? 10.470 -5.668 -8.184 1.00 87.12 94 LEU A C 1
ATOM 771 O O . LEU A 1 94 ? 9.707 -5.134 -7.380 1.00 87.12 94 LEU A O 1
ATOM 775 N N . LEU A 1 95 ? 11.171 -4.953 -9.069 1.00 87.88 95 LEU A N 1
ATOM 776 C CA . LEU A 1 95 ? 10.977 -3.513 -9.231 1.00 87.88 95 LEU A CA 1
ATOM 777 C C . LEU A 1 95 ? 9.582 -3.193 -9.765 1.00 87.88 95 LEU A C 1
ATOM 779 O O . LEU A 1 95 ? 8.960 -2.261 -9.265 1.00 87.88 95 LEU A O 1
ATOM 783 N N . ALA A 1 96 ? 9.075 -3.958 -10.734 1.00 88.81 96 ALA A N 1
ATOM 784 C CA . ALA A 1 96 ? 7.712 -3.803 -11.231 1.00 88.81 96 ALA A CA 1
ATOM 785 C C . ALA A 1 96 ? 6.680 -4.023 -10.113 1.00 88.81 96 ALA A C 1
ATOM 787 O O . ALA A 1 96 ? 5.804 -3.184 -9.939 1.00 88.81 96 ALA A O 1
ATOM 788 N N . GLU A 1 97 ? 6.843 -5.047 -9.270 1.00 91.50 97 GLU A N 1
ATOM 789 C CA . GLU A 1 97 ? 5.973 -5.255 -8.103 1.00 91.50 97 GLU A CA 1
ATOM 790 C C . GLU A 1 97 ? 6.041 -4.096 -7.097 1.00 91.50 97 GLU A C 1
ATOM 792 O O . GLU A 1 97 ? 5.023 -3.682 -6.540 1.00 91.50 97 GLU A O 1
ATOM 797 N N . LEU A 1 98 ? 7.232 -3.538 -6.863 1.00 92.94 98 LEU A N 1
ATOM 798 C CA . LEU A 1 98 ? 7.401 -2.370 -5.998 1.00 92.94 98 LEU A CA 1
ATOM 799 C C . LEU A 1 98 ? 6.732 -1.118 -6.598 1.00 92.94 98 LEU A C 1
ATOM 801 O O . LEU A 1 98 ? 6.130 -0.326 -5.867 1.00 92.94 98 LEU A O 1
ATOM 805 N N . HIS A 1 99 ? 6.792 -0.957 -7.923 1.00 93.38 99 HIS A N 1
ATOM 806 C CA . HIS A 1 99 ? 6.058 0.078 -8.650 1.00 93.38 99 HIS A CA 1
ATOM 807 C C . HIS A 1 99 ? 4.539 -0.122 -8.556 1.00 93.38 99 HIS A C 1
ATOM 809 O O . HIS A 1 99 ? 3.803 0.828 -8.284 1.00 93.38 99 HIS A O 1
ATOM 815 N N . ASP A 1 100 ? 4.059 -1.350 -8.711 1.00 94.00 100 ASP A N 1
ATOM 816 C CA . ASP A 1 100 ? 2.641 -1.670 -8.578 1.00 94.00 100 ASP A CA 1
ATOM 817 C C . ASP A 1 100 ? 2.146 -1.407 -7.153 1.00 94.00 100 ASP A C 1
ATOM 819 O O . ASP A 1 100 ? 1.070 -0.830 -6.976 1.00 94.00 100 ASP A O 1
ATOM 823 N N . LEU A 1 101 ? 2.952 -1.722 -6.132 1.00 95.69 101 LEU A N 1
ATOM 824 C CA . LEU A 1 101 ? 2.645 -1.383 -4.744 1.00 95.69 101 LEU A CA 1
ATOM 825 C C . LEU A 1 101 ? 2.515 0.129 -4.549 1.00 95.69 101 LEU A C 1
ATOM 827 O O . LEU A 1 101 ? 1.541 0.574 -3.941 1.00 95.69 101 LEU A O 1
ATOM 831 N N . VAL A 1 102 ? 3.460 0.936 -5.044 1.00 96.31 102 VAL A N 1
ATOM 832 C CA . VAL A 1 102 ? 3.379 2.390 -4.840 1.00 96.31 102 VAL A CA 1
ATOM 833 C C . VAL A 1 102 ? 2.180 2.998 -5.558 1.00 96.31 102 VAL A C 1
ATOM 835 O O . VAL A 1 102 ? 1.498 3.846 -4.984 1.00 96.31 102 VAL A O 1
ATOM 838 N N . LEU A 1 103 ? 1.858 2.520 -6.764 1.00 96.56 103 LEU A N 1
ATOM 839 C CA . LEU A 1 103 ? 0.658 2.938 -7.485 1.00 96.56 103 LEU A CA 1
ATOM 840 C C . LEU A 1 103 ? -0.609 2.491 -6.767 1.00 96.56 103 LEU A C 1
ATOM 842 O O . LEU A 1 103 ? -1.562 3.259 -6.680 1.00 96.56 103 LEU A O 1
ATOM 846 N N . TRP A 1 104 ? -0.632 1.280 -6.218 1.00 96.94 104 TRP A N 1
ATOM 847 C CA . TRP A 1 104 ? -1.754 0.786 -5.430 1.00 96.94 104 TRP A CA 1
ATOM 848 C C . TRP A 1 104 ? -1.989 1.638 -4.176 1.00 96.94 104 TRP A C 1
ATOM 850 O O . TRP A 1 104 ? -3.123 2.049 -3.931 1.00 96.94 104 TRP A O 1
ATOM 860 N N . VAL A 1 105 ? -0.936 1.978 -3.420 1.00 97.56 105 VAL A N 1
ATOM 861 C CA . VAL A 1 105 ? -1.043 2.880 -2.258 1.00 97.56 105 VAL A CA 1
ATOM 862 C C . VAL A 1 105 ? -1.486 4.278 -2.700 1.00 97.56 105 VAL A C 1
ATOM 864 O O . VAL A 1 105 ? -2.393 4.848 -2.094 1.00 97.56 105 VAL A O 1
ATOM 867 N N . ALA A 1 106 ? -0.898 4.823 -3.768 1.00 98.00 106 ALA A N 1
ATOM 868 C CA . ALA A 1 106 ? -1.239 6.148 -4.276 1.00 98.00 106 ALA A CA 1
ATOM 869 C C . ALA A 1 106 ? -2.696 6.234 -4.751 1.00 98.00 106 ALA A C 1
ATOM 871 O O . ALA A 1 106 ? -3.392 7.176 -4.388 1.00 98.00 106 ALA A O 1
ATOM 872 N N . ARG A 1 107 ? -3.210 5.230 -5.474 1.00 97.62 107 ARG A N 1
ATOM 873 C CA . ARG A 1 107 ? -4.612 5.178 -5.941 1.00 97.62 107 ARG A CA 1
ATOM 874 C C . ARG A 1 107 ? -5.632 5.212 -4.804 1.00 97.62 107 ARG A C 1
ATOM 876 O O . ARG A 1 107 ? -6.760 5.635 -5.020 1.00 97.62 107 ARG A O 1
ATOM 883 N N . LYS A 1 108 ? -5.252 4.792 -3.594 1.00 97.81 108 LYS A N 1
ATOM 884 C CA . LYS A 1 108 ? -6.131 4.862 -2.418 1.00 97.81 108 LYS A CA 1
ATOM 885 C C . LYS A 1 108 ? -6.283 6.274 -1.854 1.00 97.81 108 LYS A C 1
ATOM 887 O O . LYS A 1 108 ? -7.243 6.516 -1.124 1.00 97.81 108 LYS A O 1
ATOM 892 N N . VAL A 1 109 ? -5.338 7.178 -2.129 1.00 98.38 109 VAL A N 1
ATOM 893 C CA . VAL A 1 109 ? -5.257 8.500 -1.483 1.00 98.38 109 VAL A CA 1
ATOM 894 C C . VAL A 1 109 ? -5.213 9.680 -2.451 1.00 98.38 109 VAL A C 1
ATOM 896 O O . VAL A 1 109 ? -5.620 10.775 -2.072 1.00 98.38 109 VAL A O 1
ATOM 899 N N . CYS A 1 110 ? -4.763 9.483 -3.684 1.00 98.38 110 CYS A N 1
ATOM 900 C CA . CYS A 1 110 ? -4.685 10.502 -4.723 1.00 98.38 110 CYS A CA 1
ATOM 901 C C . CYS A 1 110 ? -5.878 10.413 -5.675 1.00 98.38 110 CYS A C 1
ATOM 903 O O . CYS A 1 110 ? -6.462 9.347 -5.873 1.00 98.38 110 CYS A O 1
ATOM 905 N N . ARG A 1 111 ? -6.220 11.543 -6.296 1.00 98.19 111 ARG A N 1
ATOM 906 C CA . ARG A 1 111 ? -7.201 11.579 -7.381 1.00 98.19 111 ARG A CA 1
ATOM 907 C C . ARG A 1 111 ? -6.701 10.766 -8.586 1.00 98.19 111 ARG A C 1
ATOM 909 O O . ARG A 1 111 ? -5.490 10.749 -8.823 1.00 98.19 111 ARG A O 1
ATOM 916 N N . PRO A 1 112 ? -7.591 10.128 -9.367 1.00 97.38 112 PRO A N 1
ATOM 917 C CA . PRO A 1 112 ? -7.193 9.312 -10.515 1.00 97.38 112 PRO A CA 1
ATOM 918 C C . PRO A 1 112 ? -6.335 10.063 -11.539 1.00 97.38 112 PRO A C 1
ATOM 920 O O . PRO A 1 112 ? -5.434 9.474 -12.122 1.00 97.38 112 PRO A O 1
ATOM 923 N N . GLU A 1 113 ? -6.568 11.363 -11.725 1.00 97.19 113 GLU A N 1
ATOM 924 C CA . GLU A 1 113 ? -5.832 12.201 -12.679 1.00 97.19 113 GLU A CA 1
ATOM 925 C C . GLU A 1 113 ? -4.384 12.464 -12.245 1.00 97.19 113 GLU A C 1
ATOM 927 O O . GLU A 1 113 ? -3.532 12.764 -13.077 1.00 97.19 113 GLU A O 1
ATOM 932 N N . ALA A 1 114 ? -4.105 12.355 -10.945 1.00 97.31 114 ALA A N 1
ATOM 933 C CA . ALA A 1 114 ? -2.785 12.589 -10.369 1.00 97.31 114 ALA A CA 1
ATOM 934 C C . ALA A 1 114 ? -1.911 11.321 -10.350 1.00 97.31 114 ALA A C 1
ATOM 936 O O . ALA A 1 114 ? -0.716 11.388 -10.059 1.00 97.31 114 ALA A O 1
ATOM 937 N N . VAL A 1 115 ? -2.490 10.151 -10.644 1.00 97.31 115 VAL A N 1
ATOM 938 C CA . VAL A 1 115 ? -1.773 8.874 -10.651 1.00 97.31 115 VAL A CA 1
ATOM 939 C C . VAL A 1 115 ? -1.577 8.411 -12.095 1.00 97.31 115 VAL A C 1
ATOM 941 O O . VAL A 1 115 ? -2.540 8.361 -12.857 1.00 97.31 115 VAL A O 1
ATOM 944 N N . PRO A 1 116 ? -0.357 8.023 -12.504 1.00 95.56 116 PRO A N 1
ATOM 945 C CA . PRO A 1 116 ? -0.138 7.544 -13.859 1.00 95.56 116 PRO A CA 1
ATOM 946 C C . PRO A 1 116 ? -0.916 6.245 -14.115 1.00 95.56 116 PRO A C 1
ATOM 948 O O . PRO A 1 116 ? -0.851 5.277 -13.347 1.00 95.56 116 PRO A O 1
ATOM 951 N N . ASN A 1 117 ? -1.623 6.210 -15.244 1.00 92.44 117 ASN A N 1
ATOM 952 C CA . ASN A 1 117 ? -2.227 4.995 -15.775 1.00 92.44 117 ASN A CA 1
ATOM 953 C C . ASN A 1 117 ? -1.133 4.168 -16.451 1.00 92.44 117 ASN A C 1
ATOM 955 O O . ASN A 1 117 ? -0.866 4.340 -17.637 1.00 92.44 117 ASN A O 1
ATOM 959 N N . ASN A 1 118 ? -0.463 3.320 -15.672 1.00 87.06 118 ASN A N 1
ATOM 960 C CA . ASN A 1 118 ? 0.459 2.326 -16.209 1.00 87.06 118 ASN A CA 1
ATOM 961 C C . ASN A 1 118 ? -0.260 0.987 -16.390 1.00 87.06 118 ASN A C 1
ATOM 963 O O . ASN A 1 118 ? -1.092 0.611 -15.556 1.00 87.06 118 ASN A O 1
ATOM 967 N N . GLU A 1 119 ? 0.079 0.278 -17.464 1.00 83.19 119 GLU A N 1
ATOM 968 C CA . GLU A 1 119 ? -0.282 -1.130 -17.619 1.00 83.19 119 GLU A CA 1
ATOM 969 C C . GLU A 1 119 ? 0.370 -1.946 -16.489 1.00 83.19 119 GLU A C 1
ATOM 971 O O . GLU A 1 119 ? 1.453 -1.602 -16.009 1.00 83.19 119 GLU A O 1
ATOM 976 N N . GLN A 1 120 ? -0.306 -2.998 -16.023 1.00 76.56 120 GLN A N 1
ATOM 977 C CA . GLN A 1 120 ? 0.200 -3.847 -14.937 1.00 76.56 120 GLN A CA 1
ATOM 978 C C . GLN A 1 120 ? 1.569 -4.434 -15.312 1.00 76.56 120 GLN A C 1
ATOM 980 O O . GLN A 1 120 ? 1.740 -4.941 -16.421 1.00 76.56 120 GLN A O 1
ATOM 985 N N . GLY A 1 121 ? 2.543 -4.346 -14.402 1.00 73.38 121 GLY A N 1
ATOM 986 C CA . GLY A 1 121 ? 3.912 -4.817 -14.632 1.00 73.38 121 GLY A CA 1
ATOM 987 C C . GLY A 1 121 ? 4.816 -3.858 -15.421 1.00 73.38 121 GLY A C 1
ATOM 988 O O . GLY A 1 121 ? 6.005 -4.136 -15.593 1.00 73.38 121 GLY A O 1
ATOM 989 N N . ALA A 1 122 ? 4.311 -2.711 -15.888 1.00 83.19 122 ALA A N 1
ATOM 990 C CA . ALA A 1 122 ? 5.159 -1.697 -16.503 1.00 83.19 122 ALA A CA 1
ATOM 991 C C . ALA A 1 122 ? 5.926 -0.893 -15.434 1.00 83.19 122 ALA A C 1
ATOM 993 O O . ALA A 1 122 ? 5.364 -0.383 -14.464 1.00 83.19 122 ALA A O 1
ATOM 994 N N . VAL A 1 123 ? 7.235 -0.736 -15.642 1.00 86.75 123 VAL A N 1
ATOM 995 C CA . VAL A 1 123 ? 8.114 0.070 -14.779 1.00 86.75 123 VAL A CA 1
ATOM 996 C C . VAL A 1 123 ? 7.733 1.549 -14.894 1.00 86.75 123 VAL A C 1
ATOM 998 O O . VAL A 1 123 ? 7.481 2.041 -15.997 1.00 86.75 123 VAL A O 1
ATOM 1001 N N . LEU A 1 124 ? 7.709 2.279 -13.773 1.00 90.88 124 LEU A N 1
ATOM 1002 C CA . LEU A 1 124 ? 7.469 3.723 -13.807 1.00 90.88 124 LEU A CA 1
ATOM 1003 C C . LEU A 1 124 ? 8.673 4.454 -14.395 1.00 90.88 124 LEU A C 1
ATOM 1005 O O . LEU A 1 124 ? 9.802 4.321 -13.915 1.00 90.88 124 LEU A O 1
ATOM 1009 N N . THR A 1 125 ? 8.409 5.288 -15.396 1.00 91.06 125 THR A N 1
ATOM 1010 C CA . THR A 1 125 ? 9.403 6.218 -15.939 1.00 91.06 125 THR A CA 1
ATOM 1011 C C . THR A 1 125 ? 9.791 7.266 -14.898 1.00 91.06 125 THR A C 1
ATOM 1013 O O . THR A 1 125 ? 9.010 7.594 -14.005 1.00 91.06 125 THR A O 1
ATOM 1016 N N . ASP A 1 126 ? 10.984 7.841 -15.039 1.00 90.81 126 ASP A N 1
ATOM 1017 C CA . ASP A 1 126 ? 11.490 8.853 -14.103 1.00 90.81 126 ASP A CA 1
ATOM 1018 C C . ASP A 1 126 ? 10.552 10.077 -14.030 1.00 90.81 126 ASP A C 1
ATOM 1020 O O . ASP A 1 126 ? 10.278 10.597 -12.951 1.00 90.81 126 ASP A O 1
ATOM 1024 N N . ALA A 1 127 ? 9.958 10.468 -15.164 1.00 93.12 127 ALA A N 1
ATOM 1025 C CA . ALA A 1 127 ? 8.960 11.535 -15.226 1.00 93.12 127 ALA A CA 1
ATOM 1026 C C . ALA A 1 127 ? 7.665 11.186 -14.468 1.00 93.12 127 ALA A C 1
ATOM 1028 O O . ALA A 1 127 ? 7.102 12.039 -13.787 1.00 93.12 127 ALA A O 1
ATOM 1029 N N . GLN A 1 128 ? 7.197 9.935 -14.551 1.00 94.56 128 GLN A N 1
ATOM 1030 C CA . GLN A 1 128 ? 6.014 9.481 -13.812 1.00 94.56 128 GLN A CA 1
ATOM 1031 C C . GLN A 1 128 ? 6.275 9.396 -12.306 1.00 94.56 128 GLN A C 1
ATOM 1033 O O . GLN A 1 128 ? 5.388 9.724 -11.520 1.00 94.56 128 GLN A O 1
ATOM 1038 N N . GLN A 1 129 ? 7.475 8.972 -11.897 1.00 94.75 129 GLN A N 1
ATOM 1039 C CA . GLN A 1 129 ? 7.862 8.982 -10.486 1.00 94.75 129 GLN A CA 1
ATOM 1040 C C . GLN A 1 129 ? 7.869 10.409 -9.935 1.00 94.75 129 GLN A C 1
ATOM 1042 O O . GLN A 1 129 ? 7.316 10.646 -8.864 1.00 94.75 129 GLN A O 1
ATOM 1047 N N . GLU A 1 130 ? 8.429 11.363 -10.682 1.00 95.31 130 GLU A N 1
ATOM 1048 C CA . GLU A 1 130 ? 8.472 12.764 -10.264 1.00 95.31 130 GLU A CA 1
ATOM 1049 C C . GLU A 1 130 ? 7.080 13.399 -10.205 1.00 95.31 130 GLU A C 1
ATOM 1051 O O . GLU A 1 130 ? 6.721 14.027 -9.211 1.00 95.31 130 GLU A O 1
ATOM 1056 N N . MET A 1 131 ? 6.246 13.145 -11.216 1.00 96.44 131 MET A N 1
ATOM 1057 C CA . MET A 1 131 ? 4.841 13.551 -11.204 1.00 96.44 131 MET A CA 1
ATOM 1058 C C . MET A 1 131 ? 4.115 13.024 -9.959 1.00 96.44 131 MET A C 1
ATOM 1060 O O . MET A 1 131 ? 3.348 13.759 -9.335 1.00 96.44 131 MET A O 1
ATOM 1064 N N . LEU A 1 132 ? 4.371 11.770 -9.569 1.00 97.19 132 LEU A N 1
ATOM 1065 C CA . LEU A 1 132 ? 3.758 11.175 -8.386 1.00 97.19 132 LEU A CA 1
ATOM 1066 C C . LEU A 1 132 ? 4.291 11.788 -7.082 1.00 97.19 132 LEU A C 1
ATOM 1068 O O . LEU A 1 132 ? 3.506 11.988 -6.157 1.00 97.19 132 LEU A O 1
ATOM 1072 N N . ARG A 1 133 ? 5.585 12.134 -7.006 1.00 97.25 133 ARG A N 1
ATOM 1073 C CA . ARG A 1 133 ? 6.159 12.862 -5.857 1.00 97.25 133 ARG A CA 1
ATOM 1074 C C . ARG A 1 133 ? 5.464 14.208 -5.665 1.00 97.25 133 ARG A C 1
ATOM 1076 O O . ARG A 1 133 ? 4.910 14.443 -4.595 1.00 97.25 133 ARG A O 1
ATOM 1083 N N . VAL A 1 134 ? 5.395 15.018 -6.724 1.00 97.88 134 VAL A N 1
ATOM 1084 C CA . VAL A 1 134 ? 4.712 16.324 -6.712 1.00 97.88 134 VAL A CA 1
ATOM 1085 C C . VAL A 1 134 ? 3.235 16.169 -6.334 1.00 97.88 134 VAL A C 1
ATOM 1087 O O . VAL A 1 134 ? 2.724 16.903 -5.491 1.00 97.88 134 VAL A O 1
ATOM 1090 N N . SER A 1 135 ? 2.558 15.160 -6.885 1.00 97.94 135 SER A N 1
ATOM 1091 C CA . SER A 1 135 ? 1.143 14.889 -6.598 1.00 97.94 135 SER A CA 1
ATOM 1092 C C . SER A 1 135 ? 0.879 14.461 -5.150 1.00 97.94 135 SER A C 1
ATOM 1094 O O . SER A 1 135 ? -0.191 14.725 -4.610 1.00 97.94 135 SER A O 1
ATOM 1096 N N . LEU A 1 136 ? 1.832 13.791 -4.498 1.00 97.75 136 LEU A N 1
ATOM 1097 C CA . LEU A 1 136 ? 1.727 13.417 -3.083 1.00 97.75 136 LEU A CA 1
ATOM 1098 C C . LEU A 1 136 ? 2.023 14.588 -2.132 1.00 97.75 136 LEU A C 1
ATOM 1100 O O . LEU A 1 136 ? 1.728 14.491 -0.936 1.00 97.75 136 L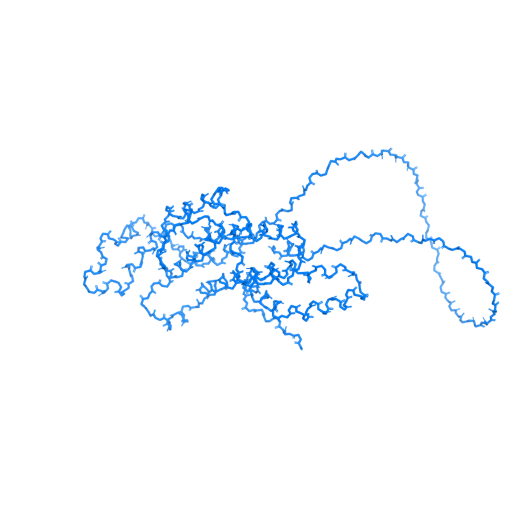EU A O 1
ATOM 1104 N N . ASP A 1 137 ? 2.629 15.663 -2.636 1.00 98.00 137 ASP A N 1
ATOM 1105 C CA . ASP A 1 137 ? 2.875 16.907 -1.905 1.00 98.00 137 ASP A CA 1
ATOM 1106 C C . ASP A 1 137 ? 1.746 17.931 -2.076 1.00 98.00 137 ASP A C 1
ATOM 1108 O O . ASP A 1 137 ? 1.478 18.686 -1.140 1.00 98.00 137 ASP A O 1
ATOM 1112 N N . ASP A 1 138 ? 1.049 17.933 -3.216 1.00 98.06 138 ASP A N 1
ATOM 1113 C CA . ASP A 1 138 ? -0.057 18.855 -3.485 1.00 98.06 138 ASP A CA 1
ATOM 1114 C C . ASP A 1 138 ? -1.371 18.418 -2.796 1.00 98.06 138 ASP A C 1
ATOM 1116 O O . ASP A 1 138 ? -1.963 17.398 -3.167 1.00 98.06 138 ASP A O 1
ATOM 1120 N N . PRO A 1 139 ? -1.919 19.207 -1.847 1.00 97.81 139 PRO A N 1
ATOM 1121 C CA . PRO A 1 139 ? -3.205 18.915 -1.217 1.00 97.81 139 PRO A CA 1
ATOM 1122 C C . PRO A 1 139 ? -4.385 18.814 -2.194 1.00 97.81 139 PRO A C 1
ATOM 1124 O O . PRO A 1 139 ? -5.374 18.160 -1.864 1.00 97.81 139 PRO A O 1
ATOM 1127 N N . GLN A 1 140 ? -4.316 19.451 -3.371 1.00 97.75 140 GLN A N 1
ATOM 1128 C CA . GLN A 1 140 ? -5.370 19.380 -4.390 1.00 97.75 140 GLN A CA 1
ATOM 1129 C C . GLN A 1 140 ? -5.405 18.025 -5.098 1.00 97.75 140 GLN A C 1
ATOM 1131 O O . GLN A 1 140 ? -6.475 17.584 -5.519 1.00 97.75 140 GLN A O 1
ATOM 1136 N N . CYS A 1 141 ? -4.269 17.337 -5.185 1.00 98.25 141 CYS A N 1
ATOM 1137 C CA . CYS A 1 141 ? -4.167 15.993 -5.747 1.00 98.25 141 CYS A CA 1
ATOM 1138 C C . CYS A 1 141 ? -4.640 14.906 -4.770 1.00 98.25 141 CYS A C 1
ATOM 1140 O O . CYS A 1 141 ? -4.876 13.772 -5.187 1.00 98.25 141 CYS A O 1
ATOM 1142 N N . ILE A 1 142 ? -4.812 15.230 -3.485 1.00 98.38 142 ILE A N 1
ATOM 1143 C CA . ILE A 1 142 ? -5.247 14.292 -2.446 1.00 98.38 142 ILE A CA 1
ATOM 1144 C C . ILE A 1 142 ? -6.779 14.216 -2.373 1.00 98.38 142 ILE A C 1
ATOM 1146 O O . ILE A 1 142 ? -7.494 15.220 -2.436 1.00 98.38 142 ILE A O 1
ATOM 1150 N N . LEU A 1 143 ? -7.301 13.002 -2.196 1.00 98.38 143 LEU A N 1
ATOM 1151 C CA . LEU A 1 143 ? -8.725 12.744 -2.024 1.00 98.38 143 LEU A CA 1
ATOM 1152 C C . LEU A 1 143 ? -9.253 13.334 -0.698 1.00 98.38 143 LEU A C 1
ATOM 1154 O O . LEU A 1 143 ? -8.590 13.265 0.352 1.00 98.38 143 LEU A O 1
ATOM 1158 N N . PRO A 1 144 ? -10.482 13.881 -0.698 1.00 98.38 144 PRO A N 1
ATOM 1159 C CA . PRO A 1 144 ? -11.214 14.166 0.531 1.00 98.38 144 PRO A CA 1
ATOM 1160 C C . PRO A 1 144 ? -11.367 12.903 1.391 1.00 98.38 144 PRO A C 1
ATOM 1162 O O . PRO A 1 144 ? -11.483 11.804 0.857 1.00 98.38 144 PRO A O 1
ATOM 1165 N N . LEU A 1 145 ? -11.444 13.050 2.722 1.00 98.12 145 LEU A N 1
ATOM 1166 C CA . LEU A 1 145 ? -11.531 11.912 3.660 1.00 98.12 145 LEU A CA 1
ATOM 1167 C C . LEU A 1 145 ? -12.665 10.929 3.322 1.00 98.12 145 LEU A C 1
ATOM 1169 O O . LEU A 1 145 ? -12.499 9.728 3.470 1.00 98.12 145 LEU A O 1
ATOM 1173 N N . ALA A 1 146 ? -13.797 11.422 2.820 1.00 97.69 146 ALA A N 1
ATOM 1174 C CA . ALA A 1 146 ? -14.936 10.581 2.453 1.00 97.69 146 ALA A CA 1
ATOM 1175 C C . ALA A 1 146 ? -14.691 9.680 1.224 1.00 97.69 146 ALA A C 1
ATOM 1177 O O . ALA A 1 146 ? -15.444 8.735 1.017 1.00 97.69 146 ALA A O 1
ATOM 1178 N N . GLN A 1 147 ? -13.681 9.983 0.404 1.00 98.12 147 GLN A N 1
ATOM 1179 C CA . GLN A 1 147 ? -13.386 9.283 -0.852 1.00 98.12 147 GLN A CA 1
ATOM 1180 C C . GLN A 1 147 ? -12.126 8.410 -0.779 1.00 98.12 147 GLN A C 1
ATOM 1182 O O . GLN A 1 147 ? -11.827 7.700 -1.733 1.00 98.12 147 GLN A O 1
ATOM 1187 N N . VAL A 1 148 ? -11.379 8.458 0.327 1.00 98.12 148 VAL A N 1
ATOM 1188 C CA . VAL A 1 148 ? -10.200 7.604 0.528 1.00 98.12 148 VAL A CA 1
ATOM 1189 C C . VAL A 1 148 ? -10.640 6.144 0.646 1.00 98.12 148 VAL A C 1
ATOM 1191 O O . VAL A 1 148 ? -11.574 5.820 1.382 1.00 98.12 148 VAL A O 1
ATOM 1194 N N . ASP A 1 149 ? -9.944 5.241 -0.044 1.00 98.12 149 ASP A N 1
ATOM 1195 C CA . ASP A 1 149 ? -10.243 3.809 0.017 1.00 98.12 149 ASP A CA 1
ATOM 1196 C C . ASP A 1 149 ? -9.603 3.150 1.253 1.00 98.12 149 ASP A C 1
ATOM 1198 O O . ASP A 1 149 ? -8.460 2.670 1.234 1.00 98.12 149 ASP A O 1
ATOM 1202 N N . TYR A 1 150 ? -10.388 3.084 2.330 1.00 98.06 150 TYR A N 1
ATOM 1203 C CA . TYR A 1 150 ? -10.037 2.405 3.582 1.00 98.06 150 TYR A CA 1
ATOM 1204 C C . TYR A 1 150 ? -10.145 0.869 3.518 1.00 98.06 150 TYR A C 1
ATOM 1206 O O . TYR A 1 150 ? -9.727 0.180 4.450 1.00 98.06 150 TYR A O 1
ATOM 1214 N N . GLY A 1 151 ? -10.670 0.318 2.422 1.00 97.69 151 GLY A N 1
ATOM 1215 C CA . GLY A 1 151 ? -10.873 -1.110 2.218 1.00 97.69 151 GLY A CA 1
ATOM 1216 C C . GLY A 1 151 ? -12.221 -1.644 2.731 1.00 97.69 151 GLY A C 1
ATOM 1217 O O . GLY A 1 151 ? -12.840 -1.083 3.638 1.00 97.69 151 GLY A O 1
ATOM 1218 N N . PRO A 1 152 ? -12.682 -2.788 2.191 1.00 98.12 152 PRO A N 1
ATOM 1219 C CA . PRO A 1 152 ? -14.032 -3.295 2.435 1.00 98.12 152 PRO A CA 1
ATOM 1220 C C . PRO A 1 152 ? -14.261 -3.708 3.891 1.00 98.12 152 PRO A C 1
ATOM 1222 O O . PRO A 1 152 ? -15.320 -3.438 4.445 1.00 98.12 152 PRO A O 1
ATOM 1225 N N . LYS A 1 153 ? -13.262 -4.319 4.546 1.00 98.00 153 LYS A N 1
ATOM 1226 C CA . LYS A 1 153 ? -13.372 -4.734 5.956 1.00 98.00 153 LYS A CA 1
ATOM 1227 C C . LYS A 1 153 ? -13.571 -3.542 6.893 1.00 98.00 153 LYS A C 1
ATOM 1229 O O . LYS A 1 153 ? -14.345 -3.646 7.837 1.00 98.00 153 LYS A O 1
ATOM 1234 N N . PHE A 1 154 ? -12.906 -2.421 6.607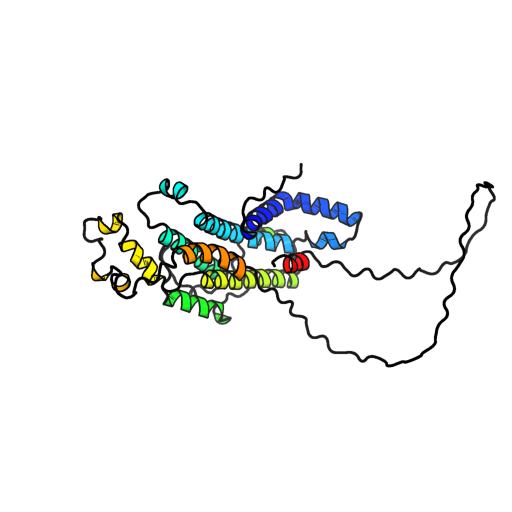 1.00 98.19 154 PHE A N 1
ATOM 1235 C CA . PHE A 1 154 ? -13.074 -1.179 7.356 1.00 98.19 154 PHE A CA 1
ATOM 1236 C C . PHE A 1 154 ? -14.511 -0.664 7.227 1.00 98.19 154 PHE A C 1
ATOM 1238 O O . PHE A 1 154 ? -15.156 -0.405 8.238 1.00 98.19 154 PHE A O 1
ATOM 1245 N N . SER A 1 155 ? -15.034 -0.580 5.999 1.00 98.19 155 SER A N 1
ATOM 1246 C CA . SER A 1 155 ? -16.397 -0.096 5.742 1.00 98.19 155 SER A CA 1
ATOM 1247 C C . SER A 1 155 ? -17.475 -1.007 6.331 1.00 98.19 155 SER A C 1
ATOM 1249 O O . SER A 1 155 ? -18.442 -0.511 6.902 1.00 98.19 155 SER A O 1
ATOM 1251 N N . ILE A 1 156 ? -17.295 -2.330 6.240 1.00 98.25 156 ILE A N 1
ATOM 1252 C CA . ILE A 1 156 ? -18.209 -3.306 6.847 1.00 98.25 156 ILE A CA 1
ATOM 1253 C C . ILE A 1 156 ? -18.240 -3.114 8.365 1.00 98.25 156 ILE A C 1
ATOM 1255 O O . ILE A 1 156 ? -19.319 -2.971 8.932 1.00 98.25 156 ILE A O 1
ATOM 1259 N N . HIS A 1 157 ? -17.075 -3.056 9.023 1.00 98.00 157 HIS A N 1
ATOM 1260 C CA . HIS A 1 157 ? -17.014 -2.895 10.480 1.00 98.00 157 HIS A CA 1
ATOM 1261 C C . HIS A 1 157 ? -17.572 -1.545 10.934 1.00 98.00 157 HIS A C 1
ATOM 1263 O O . HIS A 1 157 ? -18.323 -1.484 11.905 1.00 98.00 157 HIS A O 1
ATOM 1269 N N . LEU A 1 158 ? -17.284 -0.469 10.197 1.00 97.62 158 LEU A N 1
ATOM 1270 C CA . LEU A 1 158 ? -17.838 0.857 10.470 1.00 97.62 158 LEU A CA 1
ATOM 1271 C C . LEU A 1 158 ? -19.375 0.870 10.408 1.00 97.62 158 LEU A C 1
ATOM 1273 O O . LEU A 1 158 ? -20.001 1.581 11.184 1.00 97.62 158 LEU A O 1
ATOM 1277 N N . GLY A 1 159 ? -19.990 0.055 9.545 1.00 97.94 159 GLY A N 1
ATOM 1278 C CA . GLY A 1 159 ? -21.447 -0.115 9.502 1.00 97.94 159 GLY A CA 1
ATOM 1279 C C . GLY A 1 159 ? -22.038 -0.839 10.719 1.00 97.94 159 GLY A C 1
ATOM 1280 O O . GLY A 1 159 ? -23.235 -0.730 10.968 1.00 97.94 159 GLY A O 1
ATOM 1281 N N . THR A 1 160 ? -21.217 -1.565 11.485 1.00 98.12 160 THR A N 1
ATOM 1282 C CA . THR A 1 160 ? -21.656 -2.324 12.672 1.00 98.12 160 THR A CA 1
ATOM 1283 C C . THR A 1 160 ? -21.454 -1.580 13.990 1.00 98.12 160 THR A C 1
ATOM 1285 O O . THR A 1 160 ? -22.087 -1.926 14.986 1.00 98.12 160 THR A O 1
ATOM 1288 N N . VAL A 1 161 ? -20.590 -0.562 14.015 1.00 97.56 161 VAL A N 1
ATOM 1289 C CA . VAL A 1 161 ? -20.186 0.128 15.244 1.00 97.56 161 VAL A CA 1
ATOM 1290 C C . VAL A 1 161 ? -20.553 1.603 15.191 1.00 97.56 161 VAL A C 1
ATOM 1292 O O . VAL A 1 161 ? -20.238 2.310 14.239 1.00 97.56 161 VAL A O 1
ATOM 1295 N N . VAL A 1 162 ? -21.152 2.098 16.274 1.00 97.50 162 VAL A N 1
ATOM 1296 C CA . VAL A 1 162 ? -21.401 3.529 16.466 1.00 97.50 162 VAL A CA 1
ATOM 1297 C C . VAL A 1 162 ? -20.131 4.186 17.006 1.00 97.50 162 VAL A C 1
ATOM 1299 O O . VAL A 1 162 ? -19.719 3.919 18.134 1.00 97.50 162 VAL A O 1
ATOM 1302 N N . ILE A 1 163 ? -19.505 5.042 16.199 1.00 97.00 163 ILE A N 1
ATOM 1303 C CA . ILE A 1 163 ? -18.319 5.821 16.576 1.00 97.00 163 ILE A CA 1
ATOM 1304 C C . ILE A 1 163 ? -18.662 7.303 16.505 1.00 97.00 163 ILE A C 1
ATOM 1306 O O . ILE A 1 163 ? -19.314 7.753 15.564 1.00 97.00 163 ILE A O 1
ATOM 1310 N N . ASP A 1 164 ? -18.192 8.058 17.496 1.00 97.69 164 ASP A N 1
ATOM 1311 C CA . ASP A 1 164 ? -18.351 9.507 17.543 1.00 97.69 164 ASP A CA 1
ATOM 1312 C C . ASP A 1 164 ? -17.758 10.164 16.271 1.00 97.69 164 ASP A C 1
ATOM 1314 O O . ASP A 1 164 ? -16.589 9.914 15.942 1.00 97.69 164 ASP A O 1
ATOM 1318 N N . PRO A 1 165 ? -18.517 10.997 15.528 1.00 97.56 165 PRO A N 1
ATOM 1319 C CA . PRO A 1 165 ? -18.057 11.596 14.274 1.00 97.56 165 PRO A CA 1
ATOM 1320 C C . PRO A 1 165 ? -16.684 12.303 14.305 1.00 97.56 165 PRO A C 1
ATOM 1322 O O . PRO A 1 165 ? -15.913 12.107 13.358 1.00 97.56 165 PRO A O 1
ATOM 1325 N N . PRO A 1 166 ? -16.308 13.106 15.326 1.00 97.94 166 PRO A N 1
ATOM 1326 C CA . PRO A 1 166 ? -14.981 13.723 15.374 1.00 97.94 166 PRO A CA 1
ATOM 1327 C C . PRO A 1 166 ? -13.862 12.687 15.521 1.00 97.94 166 PRO A C 1
ATOM 1329 O O . PRO A 1 166 ? -12.822 12.824 14.873 1.00 97.94 166 PRO A O 1
ATOM 1332 N N . LEU A 1 167 ? -14.086 11.624 16.297 1.00 96.88 167 LEU A N 1
ATOM 1333 C CA . LEU A 1 167 ? -13.122 10.538 16.460 1.00 96.88 167 LEU A CA 1
ATOM 1334 C C . LEU A 1 167 ? -12.960 9.742 15.161 1.00 96.88 167 LEU A C 1
ATOM 1336 O O . LEU A 1 167 ? -11.840 9.435 14.758 1.00 96.88 167 LEU A O 1
ATOM 1340 N N . LEU A 1 168 ? -14.058 9.472 14.447 1.00 97.50 168 LEU A N 1
ATOM 1341 C CA . LEU A 1 168 ? -14.000 8.844 13.126 1.00 97.50 168 LEU A CA 1
ATOM 1342 C C . LEU A 1 168 ? -13.172 9.681 12.142 1.00 97.50 168 LEU A C 1
ATOM 1344 O O . LEU A 1 168 ? -12.297 9.146 11.456 1.00 97.50 168 LEU A O 1
ATOM 1348 N N . LYS A 1 169 ? -13.400 10.999 12.110 1.00 98.00 169 LYS A N 1
ATOM 1349 C CA . LYS A 1 169 ? -12.632 11.928 11.271 1.00 98.00 169 LYS A CA 1
ATOM 1350 C C . LYS A 1 169 ? -11.142 11.907 11.622 1.00 98.00 169 LYS A C 1
ATOM 1352 O O . LYS A 1 169 ? -10.299 11.982 10.724 1.00 98.00 169 LYS A O 1
ATOM 1357 N N . GLU A 1 170 ? -10.801 11.788 12.903 1.00 97.50 170 GLU A N 1
ATOM 1358 C CA . GLU A 1 170 ? -9.417 11.655 13.356 1.00 97.50 170 GLU A CA 1
ATOM 1359 C C . GLU A 1 170 ? -8.770 10.362 12.836 1.00 97.50 170 GLU A C 1
ATOM 1361 O O . GLU A 1 170 ? -7.687 10.418 12.248 1.00 97.50 170 GLU A O 1
ATOM 1366 N N . ILE A 1 171 ? -9.441 9.214 12.979 1.00 97.31 171 ILE A N 1
ATOM 1367 C CA . ILE A 1 171 ? -8.957 7.919 12.465 1.00 97.31 171 ILE A CA 1
ATOM 1368 C C . ILE A 1 171 ? -8.745 8.001 10.952 1.00 97.31 171 ILE A C 1
ATOM 1370 O O . ILE A 1 171 ? -7.669 7.678 10.456 1.00 97.31 171 ILE A O 1
ATOM 1374 N N . GLN A 1 172 ? -9.743 8.497 10.220 1.00 97.88 172 GLN A N 1
ATOM 1375 C CA . GLN A 1 172 ? -9.687 8.677 8.770 1.00 97.88 172 GLN A CA 1
ATOM 1376 C C . GLN A 1 172 ? -8.524 9.576 8.337 1.00 97.88 172 GLN A C 1
ATOM 1378 O O . GLN A 1 172 ? -7.835 9.275 7.359 1.00 97.88 172 GLN A O 1
ATOM 1383 N N . THR A 1 173 ? -8.277 10.655 9.084 1.00 98.00 173 THR A N 1
ATOM 1384 C CA . THR A 1 173 ? -7.145 11.559 8.854 1.00 98.00 173 THR A CA 1
ATOM 1385 C C . THR A 1 173 ? -5.822 10.829 9.048 1.00 98.00 173 THR A C 1
ATOM 1387 O O . THR A 1 173 ? -4.938 10.945 8.202 1.00 98.00 173 THR A O 1
ATOM 1390 N N . ARG A 1 174 ? -5.691 10.032 10.113 1.00 96.69 174 ARG A N 1
ATOM 1391 C CA . ARG A 1 174 ? -4.485 9.236 10.381 1.00 96.69 174 ARG A CA 1
ATOM 1392 C C . ARG A 1 174 ? -4.243 8.181 9.306 1.00 96.69 174 ARG A C 1
ATOM 1394 O O . ARG A 1 174 ? -3.1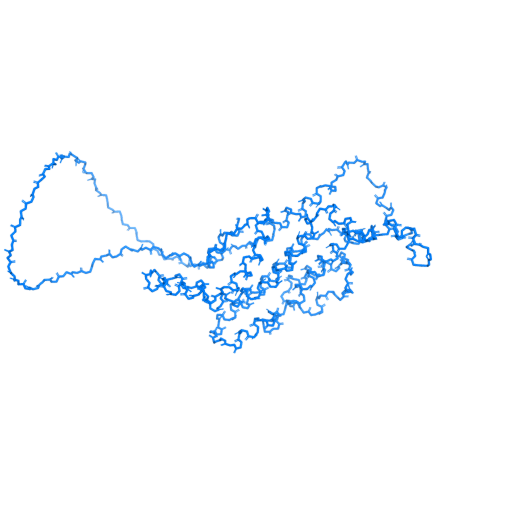19 8.077 8.825 1.00 96.69 174 ARG A O 1
ATOM 1401 N N . CYS A 1 175 ? -5.277 7.452 8.888 1.00 97.88 175 CYS A N 1
ATOM 1402 C CA . CYS A 1 175 ? -5.194 6.484 7.793 1.00 97.88 175 CYS A CA 1
ATOM 1403 C C . CYS A 1 175 ? -4.723 7.151 6.493 1.00 97.88 175 CYS A C 1
ATOM 1405 O O . CYS A 1 175 ? -3.804 6.659 5.843 1.00 97.88 175 CYS A O 1
ATOM 1407 N N . ARG A 1 176 ? -5.293 8.313 6.147 1.00 98.06 176 ARG A N 1
ATOM 1408 C CA . ARG A 1 176 ? -4.880 9.084 4.967 1.00 98.06 176 ARG A CA 1
ATOM 1409 C C . ARG A 1 176 ? -3.418 9.521 5.058 1.00 98.06 176 ARG A C 1
ATOM 1411 O O . ARG A 1 176 ? -2.657 9.297 4.122 1.00 98.06 176 ARG A O 1
ATOM 1418 N N . SER A 1 177 ? -3.016 10.113 6.183 1.00 97.50 177 SER A N 1
ATOM 1419 C CA . SER A 1 177 ? -1.629 10.538 6.403 1.00 97.50 177 SER A CA 1
ATOM 1420 C C . SER A 1 177 ? -0.655 9.362 6.328 1.00 97.50 177 SER A C 1
ATOM 1422 O O . SER A 1 177 ? 0.417 9.499 5.747 1.00 97.50 177 SER A O 1
ATOM 1424 N N . TYR A 1 178 ? -1.042 8.197 6.854 1.00 96.94 178 TYR A N 1
ATOM 1425 C CA . TYR A 1 178 ? -0.257 6.971 6.749 1.00 96.94 178 TYR A CA 1
ATOM 1426 C C . TYR A 1 178 ? -0.027 6.554 5.289 1.00 96.94 178 TYR A C 1
ATOM 1428 O O . TYR A 1 178 ? 1.115 6.280 4.933 1.00 96.94 178 TYR A O 1
ATOM 1436 N N . LEU A 1 179 ? -1.058 6.569 4.430 1.00 97.81 179 LEU A N 1
ATOM 1437 C CA . LEU A 1 179 ? -0.905 6.248 2.998 1.00 97.81 179 LEU A CA 1
ATOM 1438 C C . LEU A 1 179 ? 0.055 7.203 2.293 1.00 97.81 179 LEU A C 1
ATOM 1440 O O . LEU A 1 179 ? 0.902 6.751 1.531 1.00 97.81 179 LEU A O 1
ATOM 1444 N N . ILE A 1 180 ? -0.055 8.508 2.563 1.00 97.88 180 ILE A N 1
ATOM 1445 C CA . ILE A 1 180 ? 0.806 9.526 1.942 1.00 97.88 180 ILE A CA 1
ATOM 1446 C C . ILE A 1 180 ? 2.265 9.293 2.335 1.00 97.88 180 ILE A C 1
ATOM 1448 O O . ILE A 1 180 ? 3.138 9.243 1.472 1.00 97.88 180 ILE A O 1
ATOM 1452 N N . VAL A 1 181 ? 2.532 9.125 3.634 1.00 97.00 181 VAL A N 1
ATOM 1453 C CA . VAL A 1 181 ? 3.889 8.876 4.140 1.00 97.00 181 VAL A CA 1
ATOM 1454 C C . VAL A 1 181 ? 4.437 7.564 3.586 1.00 97.00 181 VAL A C 1
ATOM 1456 O O . VAL A 1 181 ? 5.570 7.527 3.116 1.00 97.00 181 VAL A O 1
ATOM 1459 N N . LEU A 1 182 ? 3.630 6.502 3.575 1.00 95.75 182 LEU A N 1
ATOM 1460 C CA . LEU A 1 182 ? 4.032 5.213 3.029 1.00 95.75 182 LEU A CA 1
ATOM 1461 C C . LEU A 1 182 ? 4.379 5.312 1.538 1.00 95.75 182 LEU A C 1
ATOM 1463 O O . LEU A 1 182 ? 5.444 4.851 1.142 1.00 95.75 182 LEU A O 1
ATOM 1467 N N . ALA A 1 183 ? 3.525 5.938 0.725 1.00 97.25 183 ALA A N 1
ATOM 1468 C CA . ALA A 1 183 ? 3.773 6.111 -0.704 1.00 97.25 183 ALA A CA 1
ATOM 1469 C C . ALA A 1 183 ? 5.067 6.896 -0.959 1.00 97.25 183 ALA A C 1
ATOM 1471 O O . ALA A 1 183 ? 5.893 6.469 -1.762 1.00 97.25 183 ALA A O 1
ATOM 1472 N N . LYS A 1 184 ? 5.289 7.995 -0.226 1.00 96.81 184 LYS A N 1
ATOM 1473 C CA . LYS A 1 184 ? 6.525 8.789 -0.310 1.00 96.81 184 LYS A CA 1
ATOM 1474 C C . LYS A 1 184 ? 7.760 7.974 0.053 1.00 96.81 184 LYS A C 1
ATOM 1476 O O . LYS A 1 184 ? 8.750 8.019 -0.667 1.00 96.81 184 LYS A O 1
ATOM 1481 N N . ASN A 1 185 ? 7.693 7.203 1.130 1.00 94.06 185 ASN A N 1
ATOM 1482 C CA . ASN A 1 185 ? 8.817 6.385 1.565 1.00 94.06 185 ASN A CA 1
ATOM 1483 C C . ASN A 1 185 ? 9.114 5.254 0.567 1.00 94.06 185 ASN A C 1
ATOM 1485 O O . ASN A 1 185 ? 10.277 4.983 0.290 1.00 94.06 185 ASN A O 1
ATOM 1489 N N . ILE A 1 186 ? 8.091 4.635 -0.034 1.00 94.06 186 ILE A N 1
ATOM 1490 C CA . ILE A 1 186 ? 8.297 3.661 -1.118 1.00 94.06 186 ILE A CA 1
ATOM 1491 C C . ILE A 1 186 ? 8.931 4.350 -2.341 1.00 94.06 186 ILE A C 1
ATOM 1493 O O . ILE A 1 186 ? 9.872 3.815 -2.919 1.00 94.06 186 ILE A O 1
ATOM 1497 N N . LEU A 1 187 ? 8.488 5.561 -2.705 1.00 94.31 187 LEU A N 1
ATOM 1498 C CA . LEU A 1 187 ? 9.081 6.347 -3.800 1.00 94.31 187 LEU A CA 1
ATOM 1499 C C . LEU A 1 187 ? 10.535 6.767 -3.558 1.00 94.31 187 LEU A C 1
ATOM 1501 O O . LEU A 1 187 ? 11.266 6.972 -4.525 1.00 94.31 187 LEU A O 1
ATOM 1505 N N . GLN A 1 188 ? 10.943 6.957 -2.304 1.00 92.62 188 GLN A N 1
ATOM 1506 C CA . GLN A 1 188 ? 12.333 7.270 -1.948 1.00 92.62 188 GLN A CA 1
ATOM 1507 C C . GLN A 1 188 ? 13.254 6.063 -2.118 1.00 92.62 188 GLN A C 1
ATOM 1509 O O . GLN A 1 188 ? 14.428 6.221 -2.423 1.00 92.62 188 GLN A O 1
ATOM 1514 N N . VAL A 1 189 ? 12.711 4.863 -1.925 1.00 88.81 189 VAL A N 1
ATOM 1515 C CA . VAL A 1 189 ? 13.440 3.599 -2.066 1.00 88.81 189 VAL A CA 1
ATOM 1516 C C . VAL A 1 189 ? 13.624 3.212 -3.535 1.00 88.81 189 VAL A C 1
ATOM 1518 O O . VAL A 1 189 ? 14.562 2.484 -3.870 1.00 88.81 189 VAL A O 1
ATOM 1521 N N . LEU A 1 190 ? 12.725 3.658 -4.417 1.00 88.31 190 LEU A N 1
ATOM 1522 C CA . LEU A 1 190 ? 12.815 3.338 -5.836 1.00 88.31 190 LEU A CA 1
ATOM 1523 C C . LEU A 1 190 ? 14.127 3.873 -6.427 1.00 88.31 190 LEU A C 1
ATOM 1525 O O . LEU A 1 190 ? 14.454 5.044 -6.231 1.00 88.31 190 LEU A O 1
ATOM 1529 N N . PRO A 1 191 ? 14.872 3.037 -7.171 1.00 85.38 191 PRO A N 1
ATOM 1530 C CA . PRO A 1 191 ? 16.111 3.470 -7.785 1.00 85.38 191 PRO A CA 1
ATOM 1531 C C . PRO A 1 191 ? 15.843 4.580 -8.800 1.00 85.38 191 PRO A C 1
ATOM 1533 O O . PRO A 1 191 ? 14.924 4.494 -9.619 1.00 85.38 191 PRO A O 1
ATOM 1536 N N . GLU A 1 192 ? 16.701 5.596 -8.780 1.00 81.12 192 GLU A N 1
ATOM 1537 C CA . GLU A 1 192 ? 16.761 6.575 -9.856 1.00 81.12 192 GLU A CA 1
ATOM 1538 C C . GLU A 1 192 ? 17.083 5.869 -11.179 1.00 81.12 192 GLU A C 1
ATOM 1540 O O . GLU A 1 192 ? 17.840 4.893 -11.223 1.00 81.12 192 GLU A O 1
ATOM 1545 N N . HIS A 1 193 ? 16.528 6.385 -12.276 1.00 78.44 193 HIS A N 1
ATOM 1546 C CA . HIS A 1 193 ? 16.707 5.835 -13.616 1.00 78.44 193 HIS A CA 1
ATOM 1547 C C . HIS A 1 193 ? 16.023 4.478 -13.831 1.00 78.44 193 HIS A C 1
ATOM 1549 O O . HIS A 1 193 ? 16.613 3.550 -14.400 1.00 78.44 193 HIS A O 1
ATOM 1555 N N . GLY A 1 194 ? 14.747 4.373 -13.450 1.00 77.50 194 GLY A N 1
ATOM 1556 C CA . GLY A 1 194 ? 13.929 3.176 -13.689 1.00 77.50 194 GLY A CA 1
ATOM 1557 C C . GLY A 1 194 ? 13.904 2.776 -15.169 1.00 77.50 194 GLY A C 1
ATOM 1558 O O . GLY A 1 194 ? 13.942 1.595 -15.506 1.00 77.50 194 GLY A O 1
ATOM 1559 N N . SER A 1 195 ? 13.985 3.766 -16.063 1.00 79.50 195 SER A N 1
ATOM 1560 C CA . SER A 1 195 ? 14.143 3.585 -17.511 1.00 79.50 195 SER A CA 1
ATOM 1561 C C . SER A 1 195 ? 15.387 2.765 -17.895 1.00 79.50 195 SER A C 1
ATOM 1563 O O . SER A 1 195 ? 15.319 1.897 -18.768 1.00 79.50 195 SER A O 1
ATOM 1565 N N . ARG A 1 196 ? 16.520 2.980 -17.213 1.00 82.62 196 ARG A N 1
ATOM 1566 C CA . ARG A 1 196 ? 17.772 2.245 -17.453 1.00 82.62 196 ARG A CA 1
ATOM 1567 C C . ARG A 1 196 ? 17.668 0.807 -16.966 1.00 82.62 196 ARG A C 1
ATOM 1569 O O . ARG A 1 196 ? 18.097 -0.101 -17.670 1.00 82.62 196 ARG A O 1
ATOM 1576 N N . LEU A 1 197 ? 17.079 0.601 -15.789 1.00 81.94 197 LEU A N 1
ATOM 1577 C CA . LEU A 1 197 ? 16.862 -0.735 -15.229 1.00 81.94 197 LEU A CA 1
ATOM 1578 C C . LEU A 1 197 ? 15.875 -1.538 -16.076 1.00 81.94 197 LEU A C 1
ATOM 1580 O O . LEU A 1 197 ? 16.132 -2.702 -16.365 1.00 81.94 197 LEU A O 1
ATOM 1584 N N . ALA A 1 198 ? 14.810 -0.901 -16.562 1.00 81.56 198 ALA A N 1
ATOM 1585 C CA . ALA A 1 198 ? 13.894 -1.511 -17.516 1.00 81.56 198 ALA A CA 1
ATOM 1586 C C . ALA A 1 198 ? 14.621 -1.918 -18.804 1.00 81.56 198 ALA A C 1
ATOM 1588 O O . ALA A 1 198 ? 14.380 -3.003 -19.320 1.00 81.56 198 ALA A O 1
ATOM 1589 N N . ALA A 1 199 ? 15.557 -1.104 -19.300 1.00 85.00 199 ALA A N 1
ATOM 1590 C CA . ALA A 1 199 ? 16.341 -1.446 -20.482 1.00 85.00 199 ALA A CA 1
ATOM 1591 C C . ALA A 1 199 ? 17.291 -2.643 -20.257 1.00 85.00 199 ALA A C 1
ATOM 1593 O O . ALA A 1 199 ? 17.584 -3.366 -21.211 1.00 85.00 199 ALA A O 1
ATOM 1594 N N . LEU A 1 200 ? 17.723 -2.916 -19.014 1.00 85.00 200 LEU A N 1
ATOM 1595 C CA . LEU A 1 200 ? 18.537 -4.100 -18.697 1.00 85.00 200 LEU A CA 1
ATOM 1596 C C . LEU A 1 200 ? 17.802 -5.417 -18.962 1.00 85.00 200 LEU A C 1
ATOM 1598 O O . LEU A 1 200 ? 18.464 -6.417 -19.233 1.00 85.00 200 LEU A O 1
ATOM 1602 N N . ARG A 1 201 ? 16.460 -5.428 -18.974 1.00 84.69 201 ARG A N 1
ATOM 1603 C CA . ARG A 1 201 ? 15.678 -6.621 -19.349 1.00 84.69 201 ARG A CA 1
ATOM 1604 C C . ARG A 1 201 ? 16.056 -7.144 -20.736 1.00 84.69 201 ARG A C 1
ATOM 1606 O O . ARG A 1 201 ? 16.021 -8.343 -20.978 1.00 84.69 201 ARG A O 1
ATOM 1613 N N . HIS A 1 202 ? 16.477 -6.256 -21.638 1.00 86.00 202 HIS A N 1
ATOM 1614 C CA . HIS A 1 202 ? 16.860 -6.626 -22.997 1.00 86.00 202 HIS A CA 1
ATOM 1615 C C . HIS A 1 202 ? 18.210 -7.348 -23.074 1.00 86.00 202 HIS A C 1
ATOM 1617 O O . HIS A 1 202 ? 18.508 -7.947 -24.102 1.00 86.00 202 HIS A O 1
ATOM 1623 N N . PHE A 1 203 ? 19.006 -7.329 -22.000 1.00 83.94 203 PHE A N 1
ATOM 1624 C CA . PHE A 1 203 ? 20.211 -8.149 -21.873 1.00 83.94 203 PHE A CA 1
ATOM 1625 C C . PHE A 1 203 ? 19.939 -9.539 -21.288 1.00 83.94 203 PHE A C 1
ATOM 1627 O O . PHE A 1 203 ? 20.875 -10.327 -21.151 1.00 83.94 203 PHE A O 1
ATOM 1634 N N . HIS A 1 204 ? 18.686 -9.872 -20.960 1.00 80.94 204 HIS A N 1
ATOM 1635 C CA . HIS A 1 204 ? 18.351 -11.224 -20.535 1.00 80.94 204 HIS A CA 1
ATOM 1636 C C . HIS A 1 204 ? 18.677 -12.222 -21.663 1.00 80.94 204 HIS A C 1
ATOM 1638 O O . HIS A 1 204 ? 18.355 -11.930 -22.821 1.00 80.94 204 HIS A O 1
ATOM 1644 N N . PRO A 1 205 ? 19.298 -13.386 -21.376 1.00 80.88 205 PRO A N 1
ATOM 1645 C CA . PRO A 1 205 ? 19.646 -14.366 -22.404 1.00 80.88 205 PRO A CA 1
ATOM 1646 C C . PRO A 1 205 ? 18.460 -14.744 -23.291 1.00 80.88 205 PRO A C 1
ATOM 1648 O O . PRO A 1 205 ? 18.609 -14.813 -24.507 1.00 80.88 205 PRO A O 1
ATOM 1651 N N . GLU A 1 206 ? 17.270 -14.908 -22.716 1.00 82.69 206 GLU A N 1
ATOM 1652 C CA . GLU A 1 206 ? 16.072 -15.248 -23.488 1.00 82.69 206 GLU A CA 1
ATOM 1653 C C . GLU A 1 206 ? 15.647 -14.139 -24.451 1.00 82.69 206 GLU A C 1
ATOM 1655 O O . GLU A 1 206 ? 15.385 -14.416 -25.619 1.00 82.69 206 GLU A O 1
ATOM 1660 N N . GLU A 1 207 ? 15.659 -12.877 -24.012 1.00 85.50 207 GLU A N 1
ATOM 1661 C CA . GLU A 1 207 ? 15.354 -11.731 -24.878 1.00 85.50 207 GLU A CA 1
ATOM 1662 C C . GLU A 1 207 ? 16.437 -11.525 -25.950 1.00 85.50 207 GLU A C 1
ATOM 1664 O O . GLU A 1 207 ? 16.140 -11.175 -27.095 1.00 85.50 207 GLU A O 1
ATOM 1669 N N . CYS A 1 208 ? 17.701 -11.805 -25.617 1.00 84.06 208 CYS A N 1
ATOM 1670 C CA . CYS A 1 208 ? 18.819 -11.742 -26.558 1.00 84.06 208 CYS A CA 1
ATOM 1671 C C . CYS A 1 208 ? 18.729 -12.817 -27.648 1.00 84.06 208 CYS A C 1
ATOM 1673 O O . CYS A 1 208 ? 19.086 -12.547 -28.801 1.00 84.06 208 CYS A O 1
ATOM 1675 N N . LEU A 1 209 ? 18.291 -14.022 -27.272 1.00 85.81 209 LEU A N 1
ATOM 1676 C CA . LEU A 1 209 ? 18.196 -15.202 -28.133 1.00 85.81 209 LEU A CA 1
ATOM 1677 C C . LEU A 1 209 ? 16.842 -15.317 -28.849 1.00 85.81 209 LEU A C 1
ATOM 1679 O O . LEU A 1 209 ? 16.721 -16.117 -29.784 1.00 85.81 209 LEU A O 1
ATOM 1683 N N . ARG A 1 210 ? 15.842 -14.513 -28.463 1.00 87.62 210 ARG A N 1
ATOM 1684 C CA . ARG A 1 210 ? 14.523 -14.468 -29.102 1.00 87.62 210 ARG A CA 1
ATOM 1685 C C . ARG A 1 210 ? 14.673 -14.164 -30.592 1.00 87.62 210 ARG A C 1
ATOM 1687 O O . ARG A 1 210 ? 15.234 -13.143 -30.996 1.00 87.62 210 ARG A O 1
ATOM 1694 N N . ARG A 1 211 ? 14.165 -15.061 -31.437 1.00 89.38 211 ARG A N 1
ATOM 1695 C CA . ARG A 1 211 ? 14.153 -14.888 -32.896 1.00 89.38 211 ARG A CA 1
ATOM 1696 C C . ARG A 1 211 ? 12.840 -14.230 -33.309 1.00 89.38 211 ARG A C 1
ATOM 1698 O O . ARG A 1 211 ? 11.780 -14.676 -32.887 1.00 89.38 211 ARG A O 1
ATOM 1705 N N . GLY A 1 212 ? 12.906 -13.209 -34.159 1.00 87.81 212 GLY A N 1
ATOM 1706 C CA . GLY A 1 212 ? 11.724 -12.588 -34.760 1.00 87.81 212 GLY A CA 1
ATOM 1707 C C . GLY A 1 212 ? 11.630 -11.073 -34.552 1.00 87.81 212 GLY A C 1
ATOM 1708 O O . GLY A 1 212 ? 12.531 -10.462 -33.975 1.00 87.81 212 GLY A O 1
ATOM 1709 N N . PRO A 1 213 ? 10.537 -10.452 -35.030 1.00 87.38 213 PRO A N 1
ATOM 1710 C CA . PRO A 1 213 ? 10.359 -8.997 -35.029 1.00 87.38 213 PRO A CA 1
ATOM 1711 C C . PRO A 1 213 ? 10.194 -8.389 -33.627 1.00 87.38 213 PRO A C 1
ATOM 1713 O O . PRO A 1 213 ? 10.312 -7.177 -33.482 1.00 87.38 213 PRO A O 1
ATOM 1716 N N . GLN A 1 214 ? 9.941 -9.210 -32.602 1.00 84.00 214 GLN A N 1
ATOM 1717 C CA . GLN A 1 214 ? 9.824 -8.775 -31.205 1.00 84.00 214 GLN A CA 1
ATOM 1718 C C . GLN A 1 214 ? 11.177 -8.558 -30.513 1.00 84.00 214 GLN A C 1
ATOM 1720 O O . GLN A 1 214 ? 11.214 -8.047 -29.397 1.00 84.00 214 GLN A O 1
ATOM 1725 N N . ARG A 1 215 ? 12.294 -8.935 -31.149 1.00 87.69 215 ARG A N 1
ATOM 1726 C CA . ARG A 1 215 ? 13.625 -8.701 -30.587 1.00 87.69 215 ARG A CA 1
ATOM 1727 C C . ARG A 1 215 ? 13.892 -7.200 -30.498 1.00 87.69 215 ARG A C 1
ATOM 1729 O O . ARG A 1 215 ? 13.748 -6.479 -31.488 1.00 87.69 215 ARG A O 1
ATOM 1736 N N . ALA A 1 216 ? 14.336 -6.749 -29.327 1.00 88.38 216 ALA A N 1
ATOM 1737 C CA . ALA A 1 216 ? 14.754 -5.367 -29.137 1.00 88.38 216 ALA A CA 1
ATOM 1738 C C . ALA A 1 216 ? 15.838 -4.990 -30.159 1.00 88.38 216 ALA A C 1
ATOM 1740 O O . ALA A 1 216 ? 16.777 -5.749 -30.420 1.00 88.38 216 ALA A O 1
ATOM 1741 N N . ARG A 1 217 ? 15.703 -3.808 -30.765 1.00 89.44 217 ARG A N 1
ATOM 1742 C CA . ARG A 1 217 ? 16.710 -3.294 -31.701 1.00 89.44 217 ARG A CA 1
ATOM 1743 C C . ARG A 1 217 ? 17.995 -2.994 -30.934 1.00 89.44 217 ARG A C 1
ATOM 1745 O O . ARG A 1 217 ? 17.940 -2.584 -29.781 1.00 89.44 217 ARG A O 1
ATOM 1752 N N . VAL A 1 218 ? 19.149 -3.089 -31.596 1.00 87.81 218 VAL A N 1
ATOM 1753 C CA . VAL A 1 218 ? 20.454 -2.760 -30.981 1.00 87.81 218 VAL A CA 1
ATOM 1754 C C . VAL A 1 218 ? 20.459 -1.352 -30.367 1.00 87.81 218 VAL A C 1
ATOM 1756 O O . VAL A 1 218 ? 21.026 -1.153 -29.303 1.00 87.81 218 VAL A O 1
ATOM 1759 N N . LEU A 1 219 ? 19.749 -0.398 -30.980 1.00 86.12 219 LEU A N 1
ATOM 1760 C CA . LEU A 1 219 ? 19.593 0.974 -30.472 1.00 86.12 219 LEU A CA 1
ATOM 1761 C C . LEU A 1 219 ? 18.766 1.083 -29.176 1.00 86.12 219 LEU A C 1
ATOM 1763 O O . LEU A 1 219 ? 18.830 2.104 -28.504 1.00 86.12 219 LEU A O 1
ATOM 1767 N N . GLN A 1 220 ? 17.969 0.066 -28.844 1.00 84.88 220 GLN A N 1
ATOM 1768 C CA . GLN A 1 220 ? 17.188 -0.012 -27.604 1.00 84.88 220 GLN A CA 1
ATOM 1769 C C . GLN A 1 220 ? 17.964 -0.707 -26.479 1.00 84.88 220 GLN A C 1
ATOM 1771 O O . GLN A 1 220 ? 17.551 -0.643 -25.322 1.00 84.88 220 GLN A O 1
ATOM 1776 N N . LEU A 1 221 ? 19.077 -1.375 -26.802 1.00 85.81 221 LEU A N 1
ATOM 1777 C CA . LEU A 1 221 ? 19.965 -1.933 -25.793 1.00 85.81 221 LEU A CA 1
ATOM 1778 C C . LEU A 1 221 ? 20.689 -0.779 -25.096 1.00 85.81 221 LEU A C 1
ATOM 1780 O O . LEU A 1 221 ? 21.198 0.118 -25.776 1.00 85.81 221 LEU A O 1
ATOM 1784 N N . PRO A 1 222 ? 20.805 -0.791 -23.760 1.00 83.12 222 PRO A N 1
ATOM 1785 C CA . PRO A 1 222 ? 21.470 0.283 -23.043 1.00 83.12 222 PRO A CA 1
ATOM 1786 C C . PRO A 1 222 ? 23.001 0.126 -23.110 1.00 83.12 222 PRO A C 1
ATOM 1788 O O . PRO A 1 222 ? 23.686 0.062 -22.096 1.00 83.12 222 PRO A O 1
ATOM 1791 N N . LEU A 1 223 ? 23.557 0.071 -24.329 1.00 83.81 223 LEU A N 1
ATOM 1792 C CA . LEU A 1 223 ? 24.994 -0.078 -24.602 1.00 83.81 223 LEU A CA 1
ATOM 1793 C C . LEU A 1 223 ? 25.814 1.109 -24.083 1.00 83.81 223 LEU A C 1
ATOM 1795 O O . LEU A 1 223 ? 26.995 0.953 -23.794 1.00 83.81 223 LEU A O 1
ATOM 1799 N N . TYR A 1 224 ? 25.187 2.273 -23.894 1.00 81.69 224 TYR A N 1
ATOM 1800 C CA . TYR A 1 224 ? 25.816 3.425 -23.241 1.00 81.69 224 TYR A CA 1
ATOM 1801 C C . TYR A 1 224 ? 26.239 3.129 -21.791 1.00 81.69 224 TYR A C 1
ATOM 1803 O O . TYR A 1 224 ? 27.117 3.809 -21.267 1.00 81.69 224 TYR A O 1
ATOM 1811 N N . LEU A 1 225 ? 25.662 2.105 -21.146 1.00 75.94 225 LEU A N 1
ATOM 1812 C CA . LEU A 1 225 ? 26.098 1.642 -19.826 1.00 75.94 225 LEU A CA 1
ATOM 1813 C C . LEU A 1 225 ? 27.439 0.896 -19.877 1.00 75.94 225 LEU A C 1
ATOM 1815 O O . LEU A 1 225 ? 28.115 0.804 -18.860 1.00 75.94 225 LEU A O 1
ATOM 1819 N N . ALA A 1 226 ? 27.839 0.369 -21.038 1.00 77.25 226 ALA A N 1
ATOM 1820 C CA . ALA A 1 226 ? 29.040 -0.454 -21.175 1.00 77.25 226 ALA A CA 1
ATOM 1821 C C . ALA A 1 226 ? 30.341 0.356 -21.349 1.00 77.25 226 ALA A C 1
ATOM 1823 O O . ALA A 1 226 ? 31.415 -0.239 -21.357 1.00 77.25 226 ALA A O 1
ATOM 1824 N N . GLY A 1 227 ? 30.269 1.686 -21.515 1.00 65.38 227 GLY A N 1
ATOM 1825 C CA . GLY A 1 227 ? 31.402 2.482 -22.012 1.00 65.38 227 GLY A CA 1
ATOM 1826 C C . GLY A 1 227 ? 31.910 3.633 -21.140 1.00 65.38 227 GLY A C 1
ATOM 1827 O O . GLY A 1 227 ? 32.984 4.148 -21.438 1.00 65.38 227 GLY A O 1
ATOM 1828 N N . ASN A 1 228 ? 31.190 4.056 -20.096 1.00 58.38 228 ASN A N 1
ATOM 1829 C CA . ASN A 1 228 ? 31.471 5.357 -19.465 1.00 58.38 228 ASN A CA 1
ATOM 1830 C C . ASN A 1 228 ? 32.249 5.327 -18.142 1.00 58.38 228 ASN A C 1
ATOM 1832 O O . ASN A 1 228 ? 32.741 6.378 -17.740 1.00 58.38 228 ASN A O 1
ATOM 1836 N N . ASP A 1 229 ? 32.461 4.167 -17.516 1.00 55.81 229 ASP A N 1
ATOM 1837 C CA . ASP A 1 229 ? 33.176 4.105 -16.239 1.00 55.81 229 ASP A CA 1
ATOM 1838 C C . ASP A 1 229 ? 34.477 3.303 -16.348 1.00 55.81 229 ASP A C 1
ATOM 1840 O O . ASP A 1 229 ? 34.491 2.105 -16.637 1.00 55.81 229 ASP A O 1
ATOM 1844 N N . LYS A 1 230 ? 35.599 3.970 -16.035 1.00 54.56 230 LYS A N 1
ATOM 1845 C CA . LYS A 1 230 ? 36.793 3.284 -15.520 1.00 54.56 230 LYS A CA 1
ATOM 1846 C C . LYS A 1 230 ? 36.324 2.337 -14.406 1.00 54.56 230 LYS A C 1
ATOM 1848 O O . LYS A 1 230 ? 35.486 2.763 -13.613 1.00 54.56 230 LYS A O 1
ATOM 1853 N N . PRO A 1 231 ? 36.848 1.105 -14.304 1.00 45.12 231 PRO A N 1
ATOM 1854 C CA . PRO A 1 231 ? 36.370 0.093 -13.365 1.00 45.12 231 PRO A CA 1
ATOM 1855 C C . PRO A 1 231 ? 36.639 0.510 -11.911 1.00 45.12 231 PRO A C 1
ATOM 1857 O O . PRO A 1 231 ? 37.586 0.062 -11.271 1.00 45.12 231 PRO A O 1
ATOM 1860 N N . SER A 1 232 ? 35.801 1.390 -11.373 1.00 51.28 232 SER A N 1
ATOM 1861 C CA . SER A 1 232 ? 35.613 1.561 -9.944 1.00 51.28 232 SER A CA 1
ATOM 1862 C C . SER A 1 232 ? 34.717 0.410 -9.517 1.00 51.28 232 SER A C 1
ATOM 1864 O O . SER A 1 232 ? 33.573 0.306 -9.955 1.00 51.28 232 SER A O 1
ATOM 1866 N N . TYR A 1 233 ? 35.285 -0.521 -8.760 1.00 46.09 233 TYR A N 1
ATOM 1867 C CA . TYR A 1 233 ? 34.649 -1.750 -8.305 1.00 46.09 233 TYR A CA 1
ATOM 1868 C C . TYR A 1 233 ? 33.204 -1.528 -7.811 1.00 46.09 233 TYR A C 1
ATOM 1870 O O . TYR A 1 233 ? 32.958 -1.046 -6.709 1.00 46.09 233 TYR A O 1
ATOM 1878 N N . CYS A 1 234 ? 32.266 -1.902 -8.679 1.00 44.00 234 CYS A N 1
ATOM 1879 C CA . CYS A 1 234 ? 30.939 -2.459 -8.445 1.00 44.00 234 CYS A CA 1
ATOM 1880 C C . CYS A 1 234 ? 30.308 -2.223 -7.055 1.00 44.00 234 CYS A C 1
ATOM 1882 O O . CYS A 1 234 ? 30.509 -2.979 -6.105 1.00 44.00 234 CYS A O 1
ATOM 1884 N N . SER A 1 235 ? 29.423 -1.230 -6.980 1.00 47.16 235 SER A N 1
ATOM 1885 C CA . SER A 1 235 ? 28.467 -0.989 -5.891 1.00 47.16 235 SER A CA 1
ATOM 1886 C C . SER A 1 235 ? 27.188 -1.846 -5.987 1.00 47.16 235 SER A C 1
ATOM 1888 O O . SER A 1 235 ? 26.247 -1.625 -5.227 1.00 47.16 235 SER A O 1
ATOM 1890 N N . GLN A 1 236 ? 27.114 -2.857 -6.865 1.00 45.69 236 GLN A N 1
ATOM 1891 C CA . GLN A 1 236 ? 25.897 -3.678 -7.011 1.00 45.69 236 GLN A CA 1
ATOM 1892 C C . GLN A 1 236 ? 25.577 -4.520 -5.762 1.00 45.69 236 GLN A C 1
ATOM 1894 O O . GLN A 1 236 ? 24.407 -4.702 -5.423 1.00 45.69 236 GLN A O 1
ATOM 1899 N N . THR A 1 237 ? 26.586 -4.959 -5.002 1.00 43.91 237 THR A N 1
ATOM 1900 C CA . THR A 1 237 ? 26.384 -5.561 -3.668 1.00 43.91 237 THR A CA 1
ATOM 1901 C C . THR A 1 237 ? 25.934 -4.536 -2.628 1.00 43.91 237 THR A C 1
ATOM 1903 O O . THR A 1 237 ? 25.172 -4.883 -1.722 1.00 43.91 237 THR A O 1
ATOM 1906 N N . LYS A 1 238 ? 26.323 -3.261 -2.779 1.00 42.88 238 LYS A N 1
ATOM 1907 C CA . LYS A 1 238 ? 25.776 -2.165 -1.971 1.00 42.88 238 LYS A CA 1
ATOM 1908 C C . LYS A 1 238 ? 24.295 -1.966 -2.275 1.00 42.88 238 LYS A C 1
ATOM 1910 O O . LYS A 1 238 ? 23.531 -1.986 -1.330 1.00 42.88 238 LYS A O 1
ATOM 1915 N N . ASN A 1 239 ? 23.850 -1.919 -3.529 1.00 40.94 239 ASN A N 1
ATOM 1916 C CA . ASN A 1 239 ? 22.432 -1.662 -3.833 1.00 40.94 239 ASN A CA 1
ATOM 1917 C C . ASN A 1 239 ? 21.477 -2.759 -3.328 1.00 40.94 239 ASN A C 1
ATOM 1919 O O . ASN A 1 239 ? 20.430 -2.427 -2.783 1.00 40.94 239 ASN A O 1
ATOM 1923 N N . ARG A 1 240 ? 21.851 -4.049 -3.395 1.00 42.59 240 ARG A N 1
ATOM 1924 C CA . ARG A 1 240 ? 21.055 -5.133 -2.771 1.00 42.59 240 ARG A CA 1
ATOM 1925 C C . ARG A 1 240 ? 20.970 -5.002 -1.244 1.00 42.59 240 ARG A C 1
ATOM 1927 O O . ARG A 1 240 ? 19.938 -5.307 -0.660 1.00 42.59 240 ARG A O 1
ATOM 1934 N N . SER A 1 241 ? 22.038 -4.535 -0.597 1.00 40.00 241 SER A N 1
ATOM 1935 C CA . SER A 1 241 ? 22.089 -4.358 0.863 1.00 40.00 241 SER A CA 1
ATOM 1936 C C . SER A 1 241 ? 21.421 -3.052 1.317 1.00 40.00 241 SER A C 1
ATOM 1938 O O . SER A 1 241 ? 20.784 -3.015 2.363 1.00 40.00 241 SER A O 1
ATOM 1940 N N . VAL A 1 242 ? 21.542 -1.990 0.519 1.00 38.72 242 VAL A N 1
ATOM 1941 C CA . VAL A 1 242 ? 21.020 -0.640 0.766 1.00 38.72 242 VAL A CA 1
ATOM 1942 C C . VAL A 1 242 ? 19.503 -0.620 0.599 1.00 38.72 242 VAL A C 1
ATOM 1944 O O . VAL A 1 242 ? 18.833 -0.142 1.500 1.00 38.72 242 VAL A O 1
ATOM 1947 N N . LEU A 1 243 ? 18.935 -1.275 -0.422 1.00 42.06 243 LEU A N 1
ATOM 1948 C CA . LEU A 1 243 ? 17.476 -1.438 -0.548 1.00 42.06 243 LEU A CA 1
ATOM 1949 C C . LEU A 1 243 ? 16.848 -2.157 0.659 1.00 42.06 243 LEU A C 1
ATOM 1951 O O . LEU A 1 243 ? 15.738 -1.823 1.062 1.00 42.06 243 LEU A O 1
ATOM 1955 N N . ILE A 1 244 ? 17.560 -3.108 1.275 1.00 41.28 244 ILE A N 1
ATOM 1956 C CA . ILE A 1 244 ? 17.080 -3.852 2.452 1.00 41.28 244 ILE A CA 1
ATOM 1957 C C . ILE A 1 244 ? 17.260 -3.037 3.748 1.00 41.28 244 ILE A C 1
ATOM 1959 O O . ILE A 1 244 ? 16.411 -3.111 4.638 1.00 41.28 244 ILE A O 1
ATOM 1963 N N . ILE A 1 245 ? 18.336 -2.247 3.867 1.00 38.59 245 ILE A N 1
ATOM 1964 C CA . ILE A 1 245 ? 18.671 -1.478 5.080 1.00 38.59 245 ILE A CA 1
ATOM 1965 C C . ILE A 1 245 ? 17.983 -0.099 5.102 1.00 38.59 245 ILE A C 1
ATOM 1967 O O . ILE A 1 245 ? 17.399 0.258 6.126 1.00 38.59 245 ILE A O 1
ATOM 1971 N N . GLU A 1 246 ? 17.962 0.655 4.003 1.00 37.31 246 GLU A N 1
ATOM 1972 C CA . GLU A 1 246 ? 17.331 1.985 3.935 1.00 37.31 246 GLU A CA 1
ATOM 1973 C C . GLU A 1 246 ? 15.803 1.909 3.957 1.00 37.31 246 GLU A C 1
ATOM 1975 O O . GLU A 1 246 ? 15.187 2.695 4.678 1.00 37.31 246 GLU A O 1
ATOM 1980 N N . CYS A 1 247 ? 15.183 0.898 3.324 1.00 36.22 247 CYS A N 1
ATOM 1981 C CA . CYS A 1 247 ? 13.758 0.597 3.540 1.00 36.22 247 CYS A CA 1
ATOM 1982 C C . CYS A 1 247 ? 13.436 0.500 5.033 1.00 36.22 247 CYS A C 1
ATOM 1984 O O . CYS A 1 247 ? 12.457 1.065 5.513 1.00 36.22 247 CYS A O 1
ATOM 1986 N N . SER A 1 248 ? 14.273 -0.213 5.791 1.00 37.66 248 SER A N 1
ATOM 1987 C CA . SER A 1 248 ? 14.019 -0.446 7.211 1.00 37.66 248 SER A CA 1
ATOM 1988 C C . SER A 1 248 ? 14.241 0.782 8.106 1.00 37.66 248 SER A C 1
ATOM 1990 O O . SER A 1 248 ? 13.690 0.806 9.206 1.00 37.66 248 SER A O 1
ATOM 1992 N N . GLN A 1 249 ? 14.985 1.796 7.644 1.00 37.97 249 GLN A N 1
ATOM 1993 C CA . GLN A 1 249 ? 15.275 3.027 8.395 1.00 37.97 249 GLN A CA 1
ATOM 1994 C C . GLN A 1 249 ? 14.359 4.204 8.013 1.00 37.97 249 GLN A C 1
ATOM 1996 O O . GLN A 1 249 ? 13.935 4.940 8.900 1.00 37.97 249 GLN A O 1
ATOM 2001 N N . HIS A 1 250 ? 14.000 4.363 6.734 1.00 37.84 250 HIS A N 1
ATOM 2002 C CA . HIS A 1 250 ? 13.190 5.493 6.251 1.00 37.84 250 HIS A CA 1
ATOM 2003 C C . HIS A 1 250 ? 11.675 5.268 6.331 1.00 37.84 250 HIS A C 1
ATOM 2005 O O . HIS A 1 250 ? 10.912 6.229 6.392 1.00 37.84 250 HIS A O 1
ATOM 2011 N N . LEU A 1 251 ? 11.214 4.013 6.382 1.00 39.75 251 LEU A N 1
ATOM 2012 C CA . LEU A 1 251 ? 9.787 3.716 6.526 1.00 39.75 251 LEU A CA 1
ATOM 2013 C C . LEU A 1 251 ? 9.275 3.865 7.970 1.00 39.75 251 LEU A C 1
ATOM 2015 O O . LEU A 1 251 ? 8.059 3.890 8.173 1.00 39.75 251 LEU A O 1
ATOM 2019 N N . ALA A 1 252 ? 10.160 3.988 8.970 1.00 37.09 252 ALA A N 1
ATOM 2020 C CA . ALA A 1 252 ? 9.773 4.345 10.334 1.00 37.09 252 ALA A CA 1
ATOM 2021 C C . ALA A 1 252 ? 9.180 5.762 10.298 1.00 37.09 252 ALA A C 1
ATOM 2023 O O . ALA A 1 252 ? 9.912 6.712 10.016 1.00 37.09 252 ALA A O 1
ATOM 2024 N N . PRO A 1 253 ? 7.865 5.947 10.517 1.00 37.78 253 PRO A N 1
ATOM 2025 C CA . PRO A 1 253 ? 7.288 7.266 10.348 1.00 37.78 253 PRO A CA 1
ATOM 2026 C C . PRO A 1 253 ? 7.928 8.198 11.378 1.00 37.78 253 PRO A C 1
ATOM 2028 O O . PRO A 1 253 ? 8.018 7.869 12.562 1.00 37.78 253 PRO A O 1
ATOM 2031 N N . THR A 1 254 ? 8.393 9.361 10.936 1.00 32.50 254 THR A N 1
ATOM 2032 C CA . THR A 1 254 ? 8.903 10.416 11.810 1.00 32.50 254 THR A CA 1
ATOM 2033 C C . THR A 1 254 ? 7.731 11.026 12.579 1.00 32.50 254 THR A C 1
ATOM 2035 O O . THR A 1 254 ? 7.160 12.050 12.219 1.00 32.50 254 THR A O 1
ATOM 2038 N N . TRP A 1 255 ? 7.333 10.361 13.664 1.00 37.53 255 TRP A N 1
ATOM 2039 C CA . TRP A 1 255 ? 6.328 10.846 14.605 1.00 37.53 255 TRP A CA 1
ATOM 2040 C C . TRP A 1 255 ? 6.954 11.898 15.527 1.00 37.53 255 TRP A C 1
ATOM 2042 O O . TRP A 1 255 ? 7.292 11.621 16.679 1.00 37.53 255 TRP A O 1
ATOM 2052 N N . THR A 1 256 ? 7.111 13.133 15.050 1.00 29.27 256 THR A N 1
ATOM 2053 C CA . THR A 1 256 ? 7.345 14.265 15.951 1.00 29.27 256 THR A CA 1
ATOM 2054 C C . THR A 1 256 ? 6.009 14.690 16.557 1.00 29.27 256 THR A C 1
ATOM 2056 O O . THR A 1 256 ? 5.064 15.088 15.880 1.00 29.27 256 THR A O 1
ATOM 2059 N N . SER A 1 257 ? 5.905 14.558 17.879 1.00 30.94 257 SER A N 1
ATOM 2060 C CA . SER A 1 257 ? 4.798 15.104 18.660 1.00 30.94 257 SER A CA 1
ATOM 2061 C C . SER A 1 257 ? 4.735 16.616 18.429 1.00 30.94 257 SER A C 1
ATOM 2063 O O . SER A 1 257 ? 5.569 17.355 18.952 1.00 30.94 257 SER A O 1
ATOM 2065 N N . SER A 1 258 ? 3.744 17.075 17.660 1.00 31.92 258 SER A N 1
ATOM 2066 C CA . SER A 1 258 ? 3.291 18.466 17.691 1.00 31.92 258 SER A CA 1
ATOM 2067 C C . SER A 1 258 ? 2.798 18.748 19.111 1.00 31.92 258 SER A C 1
ATOM 2069 O O . SER A 1 258 ? 1.671 18.421 19.487 1.00 31.92 258 SER A O 1
ATOM 2071 N N . ARG A 1 259 ? 3.692 19.265 19.958 1.00 33.03 259 ARG A N 1
ATOM 2072 C CA . ARG A 1 259 ? 3.297 19.908 21.206 1.00 33.03 259 ARG A CA 1
ATOM 2073 C C . ARG A 1 259 ? 2.644 21.222 20.814 1.00 33.03 259 ARG A C 1
ATOM 2075 O O . ARG A 1 259 ? 3.335 22.147 20.398 1.00 33.03 259 ARG A O 1
ATOM 2082 N N . GLY A 1 260 ? 1.326 21.294 20.969 1.00 31.42 260 GLY A N 1
ATOM 2083 C CA . GLY A 1 260 ? 0.619 22.566 21.002 1.00 31.42 260 GLY A CA 1
ATOM 2084 C C . GLY A 1 260 ? 1.298 23.493 22.009 1.00 31.42 260 GLY A C 1
ATOM 2085 O O . GLY A 1 260 ? 1.517 23.125 23.166 1.00 31.42 260 GLY A O 1
ATOM 2086 N N . SER A 1 261 ? 1.685 24.671 21.536 1.00 33.91 261 SER A N 1
ATOM 2087 C CA . SER A 1 261 ? 2.211 25.771 22.329 1.00 33.91 261 SER A CA 1
ATOM 2088 C C . SER A 1 261 ? 1.138 26.247 23.310 1.00 33.91 261 SER A C 1
ATOM 2090 O O . SER A 1 261 ? 0.263 27.035 22.954 1.00 33.91 261 SER A O 1
ATOM 2092 N N . GLY A 1 262 ? 1.192 25.745 24.542 1.00 32.44 262 GLY A N 1
ATOM 2093 C CA . GLY A 1 262 ? 0.497 26.341 25.676 1.00 32.44 262 GLY A CA 1
ATOM 2094 C C . GLY A 1 262 ? 1.209 27.627 26.093 1.00 32.44 262 GLY A C 1
ATOM 2095 O O . GLY A 1 262 ? 2.418 27.632 26.314 1.00 32.44 262 GLY A O 1
ATOM 2096 N N . THR A 1 263 ? 0.453 28.716 26.166 1.00 34.81 263 THR A N 1
ATOM 2097 C CA . THR A 1 263 ? 0.866 30.031 26.671 1.00 34.81 263 THR A CA 1
ATOM 2098 C C . THR A 1 263 ? 1.408 29.958 28.109 1.00 34.81 263 THR A C 1
ATOM 2100 O O . THR A 1 263 ? 0.888 29.174 28.908 1.00 34.81 263 THR A O 1
ATOM 2103 N N . PRO A 1 264 ? 2.408 30.779 28.483 1.00 39.06 264 PRO A N 1
ATOM 2104 C CA . PRO A 1 264 ? 3.006 30.742 29.815 1.00 39.06 264 PRO A CA 1
ATOM 2105 C C . PRO A 1 264 ? 2.150 31.497 30.846 1.00 39.06 264 PRO A C 1
ATOM 2107 O O . PRO A 1 264 ? 1.813 32.661 30.646 1.00 39.06 264 PRO A O 1
ATOM 2110 N N . TYR A 1 265 ? 1.848 30.850 31.975 1.00 37.19 265 TYR A N 1
ATOM 2111 C CA . TYR A 1 265 ? 1.412 31.530 33.202 1.00 37.19 265 TYR A CA 1
ATOM 2112 C C . TYR A 1 265 ? 2.631 31.895 34.072 1.00 37.19 265 TYR A C 1
ATOM 2114 O O . TYR A 1 265 ? 3.627 31.165 34.058 1.00 37.19 265 TYR A O 1
ATOM 2122 N N . PRO A 1 266 ? 2.577 33.007 34.829 1.00 44.47 266 PRO A N 1
ATOM 2123 C CA . PRO A 1 266 ? 3.719 33.535 35.564 1.00 44.47 266 PRO A CA 1
ATOM 2124 C C . PRO A 1 266 ? 3.954 32.800 36.891 1.00 44.47 266 PRO A C 1
ATOM 2126 O O . PRO A 1 266 ? 3.027 32.466 37.628 1.00 44.47 266 PRO A O 1
ATOM 2129 N N . THR A 1 267 ? 5.228 32.592 37.212 1.00 35.38 267 THR A N 1
ATOM 2130 C CA . THR A 1 267 ? 5.724 32.112 38.508 1.00 35.38 267 THR A CA 1
ATOM 2131 C C . THR A 1 267 ? 5.672 33.204 39.581 1.00 35.38 267 THR A C 1
ATOM 2133 O O . THR A 1 267 ? 6.117 34.320 39.303 1.00 35.38 267 THR A O 1
ATOM 2136 N N . PRO A 1 268 ? 5.280 32.894 40.831 1.00 37.22 268 PRO A N 1
ATOM 2137 C CA . PRO A 1 268 ? 5.550 33.755 41.969 1.00 37.22 268 PRO A CA 1
ATOM 2138 C C . PRO A 1 268 ? 6.921 33.430 42.577 1.00 37.22 268 PRO A C 1
ATOM 2140 O O . PRO A 1 268 ? 7.224 32.303 42.966 1.00 37.22 268 PRO A O 1
ATOM 2143 N N . THR A 1 269 ? 7.755 34.460 42.670 1.00 39.59 269 THR A N 1
ATOM 2144 C CA . THR A 1 269 ? 8.986 34.500 43.459 1.00 39.59 269 THR A CA 1
ATOM 2145 C C . THR A 1 269 ? 8.666 34.554 44.951 1.00 39.59 269 THR A C 1
ATOM 2147 O O . THR A 1 269 ? 7.970 35.462 45.396 1.00 39.59 269 THR A O 1
ATOM 2150 N N . GLY A 1 270 ? 9.246 33.647 45.737 1.00 36.19 270 GLY A N 1
ATOM 2151 C CA . GLY A 1 270 ? 9.197 33.692 47.198 1.00 36.19 270 GLY A CA 1
ATOM 2152 C C . GLY A 1 270 ? 10.352 32.914 47.816 1.00 36.19 270 GLY A C 1
ATOM 2153 O O . GLY A 1 270 ? 10.269 31.706 48.003 1.00 36.19 270 GLY A O 1
ATOM 2154 N N . LYS A 1 271 ? 11.453 33.618 48.098 1.00 36.91 271 LYS A N 1
ATOM 2155 C CA . LYS A 1 271 ? 12.596 33.137 48.883 1.00 36.91 271 LYS A CA 1
ATOM 2156 C C . LYS A 1 271 ? 12.195 33.054 50.356 1.00 36.91 271 LYS A C 1
ATOM 2158 O O . LYS A 1 271 ? 11.775 34.068 50.908 1.00 36.91 271 LYS A O 1
ATOM 2163 N N . THR A 1 272 ? 12.456 31.940 51.036 1.00 34.53 272 THR A N 1
ATOM 2164 C CA . THR A 1 272 ? 12.821 31.993 52.461 1.00 34.53 272 THR A CA 1
ATOM 2165 C C . THR A 1 272 ? 13.756 30.844 52.822 1.00 34.53 272 THR A C 1
ATOM 2167 O O . THR A 1 272 ? 13.441 29.667 52.688 1.00 34.53 272 THR A O 1
ATOM 2170 N N . THR A 1 273 ? 14.943 31.251 53.242 1.00 34.94 273 THR A N 1
ATOM 2171 C CA . THR A 1 273 ? 16.042 30.486 53.819 1.00 34.94 273 THR A CA 1
ATOM 2172 C C . THR A 1 273 ? 15.683 30.054 55.241 1.00 34.94 273 THR A C 1
ATOM 2174 O O . THR A 1 273 ? 15.215 30.899 55.997 1.00 34.94 273 THR A O 1
ATOM 2177 N N . LEU A 1 274 ? 15.985 28.817 55.652 1.00 32.06 274 LEU A N 1
ATOM 2178 C CA . LEU A 1 274 ? 16.510 28.546 56.999 1.00 32.06 274 LEU A CA 1
ATOM 2179 C C . LEU A 1 274 ? 17.073 27.129 57.131 1.00 32.06 274 LEU A C 1
ATOM 2181 O O . LEU A 1 274 ? 16.594 26.160 56.550 1.00 32.06 274 LEU A O 1
ATOM 2185 N N . ALA A 1 275 ? 18.175 27.093 57.865 1.00 30.98 275 ALA A N 1
ATOM 2186 C CA . ALA A 1 275 ? 19.184 26.063 57.932 1.00 30.98 275 ALA A CA 1
ATOM 2187 C C . ALA A 1 275 ? 18.832 24.893 58.866 1.00 30.98 275 ALA A C 1
ATOM 2189 O O . ALA A 1 275 ? 18.260 25.084 59.931 1.00 30.98 275 ALA A O 1
ATOM 2190 N N . GLY A 1 276 ? 19.294 23.706 58.463 1.00 29.91 276 GLY A N 1
ATOM 2191 C CA . GLY A 1 276 ? 20.156 22.808 59.240 1.00 29.91 276 GLY A CA 1
ATOM 2192 C C . GLY A 1 276 ? 19.756 22.396 60.660 1.00 29.91 276 GLY A C 1
ATOM 2193 O O . GLY A 1 276 ? 19.783 23.204 61.580 1.00 29.91 276 GLY A O 1
ATOM 2194 N N . LYS A 1 277 ? 19.641 21.078 60.869 1.00 32.31 277 LYS A N 1
ATOM 2195 C CA . LYS A 1 277 ? 20.486 20.343 61.831 1.00 32.31 277 LYS A CA 1
ATOM 2196 C C . LYS A 1 277 ? 20.328 18.828 61.666 1.00 32.31 277 LYS A C 1
ATOM 2198 O O . LYS A 1 277 ? 19.230 18.287 61.697 1.00 32.31 277 LYS A O 1
ATOM 2203 N N . PHE A 1 278 ? 21.474 18.180 61.483 1.00 31.73 278 PHE A N 1
ATOM 2204 C CA . PHE A 1 278 ? 21.697 16.740 61.547 1.00 31.73 278 PHE A CA 1
ATOM 2205 C C . PHE A 1 278 ? 21.642 16.271 63.010 1.00 31.73 278 PHE A C 1
ATOM 2207 O O . PHE A 1 278 ? 22.316 16.857 63.851 1.00 31.73 278 PHE A O 1
ATOM 2214 N N . HIS A 1 279 ? 20.928 15.178 63.285 1.00 32.12 279 HIS A N 1
ATOM 2215 C CA . HIS A 1 279 ? 21.249 14.247 64.371 1.00 32.12 279 HIS A CA 1
ATOM 2216 C C . HIS A 1 279 ? 20.710 12.843 64.036 1.00 32.12 279 HIS A C 1
ATOM 2218 O O . HIS A 1 279 ? 19.517 12.647 63.828 1.00 32.12 279 HIS A O 1
ATOM 2224 N N . GLN A 1 280 ? 21.620 11.872 63.981 1.00 32.22 280 GLN A N 1
ATOM 2225 C CA . GLN A 1 280 ? 21.397 10.436 64.209 1.00 32.22 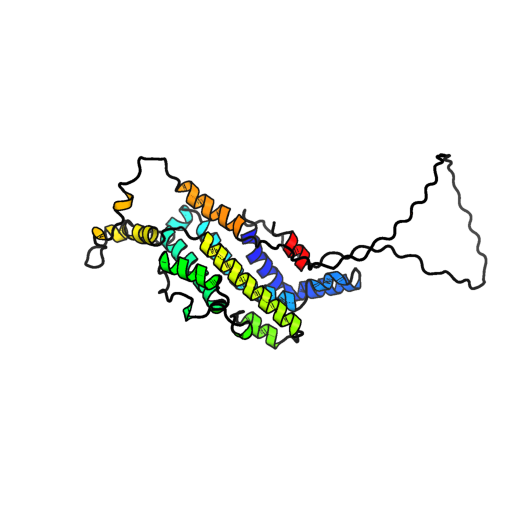280 GLN A CA 1
ATOM 2226 C C . GLN A 1 280 ? 21.888 10.103 65.639 1.00 32.22 280 GLN A C 1
ATOM 2228 O O . GLN A 1 280 ? 22.637 10.915 66.191 1.00 32.22 280 GLN A O 1
ATOM 2233 N N . PRO A 1 281 ? 21.728 8.868 66.164 1.00 53.28 281 PRO A N 1
ATOM 2234 C CA . PRO A 1 281 ? 20.598 7.920 66.186 1.00 53.28 281 PRO A CA 1
ATOM 2235 C C . PRO A 1 281 ? 20.292 7.540 67.682 1.00 53.28 281 PRO A C 1
ATOM 2237 O O . PRO A 1 281 ? 20.719 8.304 68.548 1.00 53.28 281 PRO A O 1
ATOM 2240 N N . PRO A 1 282 ? 19.568 6.451 68.069 1.00 45.38 282 PRO A N 1
ATOM 2241 C CA . PRO A 1 282 ? 20.094 5.079 67.967 1.00 45.38 282 PRO A CA 1
ATOM 2242 C C . PRO A 1 282 ? 19.056 3.953 67.738 1.00 45.38 282 PRO A C 1
ATOM 2244 O O . PRO A 1 282 ? 17.850 4.071 67.930 1.00 45.38 282 PRO A O 1
ATOM 2247 N N . SER A 1 283 ? 19.606 2.802 67.365 1.00 38.31 283 SER A N 1
ATOM 2248 C CA . SER A 1 283 ? 19.024 1.460 67.327 1.00 38.31 283 SER A CA 1
ATOM 2249 C C . SER A 1 283 ? 18.806 0.831 68.716 1.00 38.31 283 SER A C 1
ATOM 2251 O O . SER A 1 283 ? 19.704 0.917 69.550 1.00 38.31 283 SER A O 1
ATOM 2253 N N . ARG A 1 284 ? 17.700 0.091 68.908 1.00 32.34 284 ARG A N 1
ATOM 2254 C CA . ARG A 1 284 ? 17.516 -1.107 69.779 1.00 32.34 284 ARG A CA 1
ATOM 2255 C C . ARG A 1 284 ? 16.105 -1.669 69.511 1.00 32.34 284 ARG A C 1
ATOM 2257 O O . ARG A 1 284 ? 15.136 -0.934 69.599 1.00 32.34 284 ARG A O 1
ATOM 2264 N N . SER A 1 285 ? 15.947 -2.832 68.876 1.00 34.03 285 SER A N 1
ATOM 2265 C CA . SER A 1 285 ? 15.916 -4.201 69.432 1.00 34.03 285 SER A CA 1
ATOM 2266 C C . SER A 1 285 ? 14.768 -4.498 70.415 1.00 34.03 285 SER A C 1
ATOM 2268 O O . SER A 1 285 ? 14.765 -3.964 71.518 1.00 34.03 285 SER A O 1
ATOM 2270 N N . GLY A 1 286 ? 13.935 -5.494 70.081 1.00 31.28 286 GLY A N 1
ATOM 2271 C CA . GLY A 1 286 ? 13.470 -6.479 71.070 1.00 31.28 286 GLY A CA 1
ATOM 2272 C C . GLY A 1 286 ? 11.969 -6.562 71.382 1.00 31.28 286 GLY A C 1
ATOM 2273 O O . GLY A 1 286 ? 11.495 -5.878 72.270 1.00 31.28 286 GLY A O 1
ATOM 2274 N N . ARG A 1 287 ? 11.309 -7.522 70.713 1.00 32.19 287 ARG A N 1
ATOM 2275 C CA . ARG A 1 287 ? 10.356 -8.546 71.214 1.00 32.19 287 ARG A CA 1
ATOM 2276 C C . ARG A 1 287 ? 9.157 -8.182 72.123 1.00 32.19 287 ARG A C 1
ATOM 2278 O O . ARG A 1 287 ? 9.314 -7.660 73.212 1.00 32.19 287 ARG A O 1
ATOM 2285 N N . ALA A 1 288 ? 8.031 -8.802 71.740 1.00 31.69 288 ALA A N 1
ATOM 2286 C CA . ALA A 1 288 ? 7.182 -9.722 72.526 1.00 31.69 288 ALA A CA 1
ATOM 2287 C C . ALA A 1 288 ? 5.694 -9.349 72.686 1.00 31.69 288 ALA A C 1
ATOM 2289 O O . ALA A 1 288 ? 5.315 -8.298 73.182 1.00 31.69 288 ALA A O 1
ATOM 2290 N N . CYS A 1 289 ? 4.895 -10.335 72.269 1.00 34.06 289 CYS A N 1
ATOM 2291 C CA . CYS A 1 289 ? 3.495 -10.659 72.521 1.00 34.06 289 CYS A CA 1
ATOM 2292 C C . CYS A 1 289 ? 2.817 -10.078 73.774 1.00 34.06 289 CYS A C 1
ATOM 2294 O O . CYS A 1 289 ? 3.327 -10.196 74.882 1.00 34.06 289 CYS A O 1
ATOM 2296 N N . GLY A 1 290 ? 1.555 -9.675 73.600 1.00 32.28 290 GLY A N 1
ATOM 2297 C CA . GLY A 1 290 ? 0.585 -9.511 74.683 1.00 32.28 290 GLY A CA 1
ATOM 2298 C C . GLY A 1 290 ? -0.838 -9.347 74.145 1.00 32.28 290 GLY A C 1
ATOM 2299 O O . GLY A 1 290 ? -1.178 -8.328 73.559 1.00 32.28 290 GLY A O 1
ATOM 2300 N N . ARG A 1 291 ? -1.656 -10.388 74.315 1.00 35.94 291 ARG A N 1
ATOM 2301 C CA . ARG A 1 291 ? -3.097 -10.464 74.023 1.00 35.94 291 ARG A CA 1
ATOM 2302 C C . ARG A 1 291 ? -3.873 -9.808 75.172 1.00 35.94 291 ARG A C 1
ATOM 2304 O O . ARG A 1 291 ? -3.669 -10.247 76.294 1.00 35.94 291 ARG A O 1
ATOM 2311 N N . THR A 1 292 ? -4.859 -8.952 74.894 1.00 37.59 292 THR A N 1
ATOM 2312 C CA . THR A 1 292 ? -6.088 -8.831 75.712 1.00 37.59 292 THR A CA 1
ATOM 2313 C C . THR A 1 292 ? -7.228 -8.200 74.910 1.00 37.59 292 THR A C 1
ATOM 2315 O O . THR A 1 292 ? -7.043 -7.211 74.209 1.00 37.59 292 THR A O 1
ATOM 2318 N N . ARG A 1 293 ? -8.411 -8.817 75.024 1.00 37.50 293 ARG A N 1
ATOM 2319 C CA . ARG A 1 293 ? -9.721 -8.336 74.559 1.00 37.50 293 ARG A CA 1
ATOM 2320 C C . ARG A 1 293 ? -10.197 -7.158 75.419 1.00 37.50 293 ARG A C 1
ATOM 2322 O O . ARG A 1 293 ? -9.980 -7.175 76.625 1.00 37.50 293 ARG A O 1
ATOM 2329 N N . GLY A 1 294 ? -10.948 -6.237 74.821 1.00 32.31 294 GLY A N 1
ATOM 2330 C CA . GLY A 1 294 ? -11.717 -5.208 75.524 1.00 32.31 294 GLY A CA 1
ATOM 2331 C C . GLY A 1 294 ? -12.560 -4.384 74.551 1.00 32.31 294 GLY A C 1
ATOM 2332 O O . GLY A 1 294 ? -12.088 -4.000 73.492 1.00 32.31 294 GLY A O 1
ATOM 2333 N N . SER A 1 295 ? -13.826 -4.210 74.891 1.00 35.91 295 SER A N 1
ATOM 2334 C CA . SER A 1 295 ? -14.975 -3.777 74.094 1.00 35.91 295 SER A CA 1
ATOM 2335 C C . SER A 1 295 ? -15.155 -2.259 73.915 1.00 35.91 295 SER A C 1
ATOM 2337 O O . SER A 1 295 ? -14.840 -1.498 74.817 1.00 35.91 295 SER A O 1
ATOM 2339 N N . ALA A 1 296 ? -15.829 -1.907 72.807 1.00 38.34 296 ALA A N 1
ATOM 2340 C CA . ALA A 1 296 ? -16.808 -0.821 72.601 1.00 38.34 296 ALA A CA 1
ATOM 2341 C C . ALA A 1 296 ? -16.409 0.658 72.814 1.00 38.34 296 ALA A C 1
ATOM 2343 O O . ALA A 1 296 ? -16.232 1.104 73.940 1.00 38.34 296 ALA A O 1
ATOM 2344 N N . SER A 1 297 ? -16.444 1.454 71.731 1.00 36.62 297 SER A N 1
ATOM 2345 C CA . SER A 1 297 ? -17.274 2.675 71.541 1.00 36.62 297 SER A CA 1
ATOM 2346 C C . SER A 1 297 ? -16.833 3.472 70.291 1.00 36.62 297 SER A C 1
ATOM 2348 O O . SER A 1 297 ? -15.666 3.473 69.915 1.00 36.62 297 SER A O 1
ATOM 2350 N N . ALA A 1 298 ? -17.809 4.065 69.596 1.00 39.84 298 ALA A N 1
ATOM 2351 C CA . ALA A 1 298 ? -17.696 4.845 68.353 1.00 39.84 298 ALA A CA 1
ATOM 2352 C C . ALA A 1 298 ? -17.217 6.302 68.610 1.00 39.84 298 ALA A C 1
ATOM 2354 O O . ALA A 1 298 ? -16.894 6.638 69.744 1.00 39.84 298 ALA A O 1
ATOM 2355 N N . PRO A 1 299 ? -17.361 7.239 67.654 1.00 46.19 299 PRO A N 1
ATOM 2356 C CA . PRO A 1 299 ? -16.700 7.365 66.356 1.00 46.19 299 PRO A CA 1
ATOM 2357 C C . PRO A 1 299 ? -15.797 8.619 66.332 1.00 46.19 299 PRO A C 1
ATOM 2359 O O . PRO A 1 299 ? -16.102 9.626 66.968 1.00 46.19 299 PRO A O 1
ATOM 2362 N N . SER A 1 300 ? -14.719 8.623 65.546 1.00 35.72 300 SER A N 1
ATOM 2363 C CA . SER A 1 300 ? -14.001 9.869 65.262 1.00 35.72 300 SER A CA 1
ATOM 2364 C C . SER A 1 300 ? -13.540 9.957 63.810 1.00 35.72 300 SER A C 1
ATOM 2366 O O . SER A 1 300 ? -12.915 9.069 63.233 1.00 35.72 300 SER A O 1
ATOM 2368 N N . SER A 1 301 ? -13.946 11.080 63.233 1.00 37.97 301 SER A N 1
ATOM 2369 C CA . SER A 1 301 ? -13.552 11.684 61.972 1.00 37.97 301 SER A CA 1
ATOM 2370 C C . SER A 1 301 ? -12.067 11.519 61.652 1.00 37.97 301 SER A C 1
ATOM 2372 O O . SER A 1 301 ? -11.211 11.983 62.405 1.00 37.97 301 SER A O 1
ATOM 2374 N N . SER A 1 302 ? -11.768 10.956 60.482 1.00 34.75 302 SER A N 1
ATOM 2375 C CA . SER A 1 302 ? -10.455 11.076 59.851 1.00 34.75 302 SER A CA 1
ATOM 2376 C C . SER A 1 302 ? -10.610 11.646 58.444 1.00 34.75 302 SER A C 1
ATOM 2378 O O . SER A 1 302 ? -11.355 11.142 57.606 1.00 34.75 302 SER A O 1
ATOM 2380 N N . SER A 1 303 ? -9.926 12.769 58.249 1.00 36.69 303 SER A N 1
ATOM 2381 C CA . SER A 1 303 ? -9.785 13.512 57.004 1.00 36.69 303 SER A CA 1
ATOM 2382 C C . SER A 1 303 ? -9.103 12.677 55.909 1.00 36.69 303 SER A C 1
ATOM 2384 O O . SER A 1 303 ? -8.353 11.746 56.216 1.00 36.69 303 SER A O 1
ATOM 2386 N N . PRO A 1 304 ? -9.310 13.019 54.624 1.00 38.91 304 PRO A N 1
ATOM 2387 C CA . PRO A 1 304 ? -8.792 12.242 53.513 1.00 38.91 304 PRO A CA 1
ATOM 2388 C C . PRO A 1 304 ? -7.283 12.444 53.361 1.00 38.91 304 PRO A C 1
ATOM 2390 O O . PRO A 1 304 ? -6.789 13.565 53.243 1.00 38.91 304 PRO A O 1
ATOM 2393 N N . GLY A 1 305 ? -6.556 11.328 53.339 1.00 33.84 305 GLY A N 1
ATOM 2394 C CA . GLY A 1 305 ? -5.140 11.291 53.009 1.00 33.84 305 GLY A CA 1
ATOM 2395 C C . GLY A 1 305 ? -4.892 11.748 51.572 1.00 33.84 305 GLY A C 1
ATOM 2396 O O . GLY A 1 305 ? -5.526 11.271 50.630 1.00 33.84 305 GLY A O 1
ATOM 2397 N N . LEU A 1 306 ? -3.932 12.661 51.431 1.00 36.97 306 LEU A N 1
ATOM 2398 C CA . LEU A 1 306 ? -3.325 13.094 50.177 1.00 36.97 306 LEU A CA 1
ATOM 2399 C C . LEU A 1 306 ? -2.841 11.873 49.384 1.00 36.97 306 LEU A C 1
ATOM 2401 O O . LEU A 1 306 ? -1.823 11.253 49.695 1.00 36.97 306 LEU A O 1
ATOM 2405 N N . ARG A 1 307 ? -3.607 11.518 48.352 1.00 33.81 307 ARG A N 1
ATOM 2406 C CA . ARG A 1 307 ? -3.258 10.484 47.382 1.00 33.81 307 ARG A CA 1
ATOM 2407 C C . ARG A 1 307 ? -2.218 11.076 46.435 1.00 33.81 307 ARG A C 1
ATOM 2409 O O . ARG A 1 307 ? -2.494 12.049 45.743 1.00 33.81 307 ARG A O 1
ATOM 2416 N N . SER A 1 308 ? -1.022 10.491 46.430 1.00 33.97 308 SER A N 1
ATOM 2417 C CA . SER A 1 308 ? 0.052 10.846 45.503 1.00 33.97 308 SER A CA 1
ATOM 2418 C C . SER A 1 308 ? -0.453 10.802 44.060 1.00 33.97 308 SER A C 1
ATOM 2420 O O . SER A 1 308 ? -0.948 9.758 43.622 1.00 33.97 308 SER A O 1
ATOM 2422 N N . GLU A 1 309 ? -0.272 11.893 43.322 1.00 31.06 309 GLU A N 1
ATOM 2423 C CA . GLU A 1 309 ? -0.425 11.936 41.871 1.00 31.06 309 GLU A CA 1
ATOM 2424 C C . GLU A 1 309 ? 0.538 10.926 41.233 1.00 31.06 309 GLU A C 1
ATOM 2426 O O . GLU A 1 309 ? 1.728 11.181 41.031 1.00 31.06 309 GLU A O 1
ATOM 2431 N N . ARG A 1 310 ? 0.030 9.728 40.930 1.00 33.06 310 ARG A N 1
ATOM 2432 C CA . ARG A 1 310 ? 0.704 8.816 40.012 1.00 33.06 310 ARG A CA 1
ATOM 2433 C C . ARG A 1 310 ? 0.431 9.333 38.610 1.00 33.06 310 ARG A C 1
ATOM 2435 O O . ARG A 1 310 ? -0.710 9.381 38.163 1.00 33.06 310 ARG A O 1
ATOM 2442 N N . LYS A 1 311 ? 1.505 9.770 37.955 1.00 34.19 311 LYS A N 1
ATOM 2443 C CA . LYS A 1 311 ? 1.517 10.212 36.560 1.00 34.19 311 LYS A CA 1
ATOM 2444 C C . LYS A 1 311 ? 0.828 9.159 35.689 1.00 34.19 311 LYS A C 1
ATOM 2446 O O . LYS A 1 311 ? 1.234 8.000 35.705 1.00 34.19 311 LYS A O 1
ATOM 2451 N N . ALA A 1 312 ? -0.191 9.595 34.951 1.00 33.38 312 ALA A N 1
ATOM 2452 C CA . ALA A 1 312 ? -0.917 8.789 33.981 1.00 33.38 312 ALA A CA 1
ATOM 2453 C C . ALA A 1 312 ? 0.054 8.079 33.025 1.00 33.38 312 ALA A C 1
ATOM 2455 O O . ALA A 1 312 ? 0.965 8.700 32.463 1.00 33.38 312 ALA A O 1
ATOM 2456 N N . SER A 1 313 ? -0.147 6.772 32.865 1.00 40.19 313 SER A N 1
ATOM 2457 C CA . SER A 1 313 ? 0.603 5.958 31.916 1.00 40.19 313 SER A CA 1
ATOM 2458 C C . SER A 1 313 ? 0.218 6.358 30.482 1.00 40.19 313 SER A C 1
ATOM 2460 O O . SER A 1 313 ? -0.943 6.689 30.234 1.00 40.19 313 SER A O 1
ATOM 2462 N N . PRO A 1 314 ? 1.154 6.398 29.517 1.00 39.28 314 PRO A N 1
ATOM 2463 C CA . PRO A 1 314 ? 0.839 6.808 28.154 1.00 39.28 314 PRO A CA 1
ATOM 2464 C C . PRO A 1 314 ? -0.032 5.742 27.476 1.00 39.28 314 PRO A C 1
ATOM 2466 O O . PRO A 1 314 ? 0.332 4.569 27.490 1.00 39.28 314 PRO A O 1
ATOM 2469 N N . SER A 1 315 ? -1.128 6.158 26.830 1.00 45.94 315 SER A N 1
ATOM 2470 C CA . SER A 1 315 ? -1.976 5.278 26.015 1.00 45.94 315 SER A CA 1
ATOM 2471 C C . SER A 1 315 ? -1.152 4.474 24.999 1.00 45.94 315 SER A C 1
ATOM 2473 O O . SER A 1 315 ? -0.117 4.938 24.514 1.00 45.94 315 SER A O 1
ATOM 2475 N N . LEU A 1 316 ? -1.597 3.268 24.636 1.00 41.38 316 LEU A N 1
ATOM 2476 C CA . LEU A 1 316 ? -0.880 2.375 23.711 1.00 41.38 316 LEU A CA 1
ATOM 2477 C C . LEU A 1 316 ? -0.633 2.997 22.330 1.00 41.38 316 LEU A C 1
ATOM 2479 O O . LEU A 1 316 ? 0.323 2.619 21.668 1.00 41.38 316 LEU A O 1
ATOM 2483 N N . MET A 1 317 ? -1.386 4.029 21.938 1.00 41.31 317 MET A N 1
ATOM 2484 C CA . MET A 1 317 ? -1.054 4.839 20.761 1.00 41.31 317 MET A CA 1
ATOM 2485 C C . MET A 1 317 ? 0.202 5.702 20.965 1.00 41.31 317 MET A C 1
ATOM 2487 O O . MET A 1 317 ? 1.010 5.820 20.051 1.00 41.31 317 MET A O 1
ATOM 2491 N N . ARG A 1 318 ? 0.451 6.223 22.177 1.00 38.97 318 ARG A N 1
ATOM 2492 C CA . ARG A 1 318 ? 1.742 6.841 22.544 1.00 38.97 318 ARG A CA 1
ATOM 2493 C C . ARG A 1 318 ? 2.853 5.807 22.726 1.00 38.97 318 ARG A C 1
ATOM 2495 O O . ARG A 1 318 ? 4.007 6.147 22.487 1.00 38.97 318 ARG A O 1
ATOM 2502 N N . TRP A 1 319 ? 2.536 4.583 23.151 1.00 36.88 319 TRP A N 1
ATOM 2503 C CA . TRP A 1 319 ? 3.499 3.474 23.210 1.00 36.88 319 TRP A CA 1
ATOM 2504 C C . TRP A 1 319 ? 3.912 3.021 21.796 1.00 36.88 319 TRP A C 1
ATOM 2506 O O . TRP A 1 319 ? 5.104 2.931 21.511 1.00 36.88 319 TRP A O 1
ATOM 2516 N N . TRP A 1 320 ? 2.955 2.898 20.866 1.00 37.34 320 TRP A N 1
ATOM 2517 C CA . TRP A 1 320 ? 3.182 2.692 19.427 1.00 37.34 320 TRP A CA 1
ATOM 2518 C C . TRP A 1 320 ? 4.015 3.824 18.803 1.00 37.34 320 TRP A C 1
ATOM 2520 O O . TRP A 1 320 ? 4.981 3.551 18.091 1.00 37.34 320 TRP A O 1
ATOM 2530 N N . SER A 1 321 ? 3.733 5.092 19.134 1.00 36.91 321 SER A N 1
ATOM 2531 C CA . SER A 1 321 ? 4.562 6.231 18.700 1.00 36.91 321 SER A CA 1
ATOM 2532 C C . SER A 1 321 ? 5.970 6.260 19.316 1.00 36.91 321 SER A C 1
ATOM 2534 O O . SER A 1 321 ? 6.830 6.958 18.790 1.00 36.91 321 SER A O 1
ATOM 2536 N N . ARG A 1 322 ? 6.234 5.545 20.422 1.00 34.19 322 ARG A N 1
ATOM 2537 C CA . ARG A 1 322 ? 7.537 5.548 21.124 1.00 34.19 322 ARG A CA 1
ATOM 2538 C C . ARG A 1 322 ? 8.427 4.343 20.834 1.00 34.19 322 ARG A C 1
ATOM 2540 O O . ARG A 1 322 ? 9.622 4.421 21.099 1.00 34.19 322 ARG A O 1
ATOM 2547 N N . HIS A 1 323 ? 7.880 3.232 20.350 1.00 33.62 323 HIS A N 1
ATOM 2548 C CA . HIS A 1 323 ? 8.643 2.000 20.087 1.00 33.62 323 HIS A CA 1
ATOM 2549 C C . HIS A 1 323 ? 8.790 1.664 18.598 1.00 33.62 323 HIS A C 1
ATOM 2551 O O . HIS A 1 323 ? 9.270 0.591 18.245 1.00 33.62 323 HIS A O 1
ATOM 2557 N N . SER A 1 324 ? 8.458 2.626 17.735 1.00 35.00 324 SER A N 1
ATOM 2558 C CA . SER A 1 324 ? 8.764 2.615 16.299 1.00 35.00 324 SER A CA 1
ATOM 2559 C C . SER A 1 324 ? 10.120 3.276 15.976 1.00 35.00 324 SER A C 1
ATOM 2561 O O . SER A 1 324 ? 10.299 3.782 14.873 1.00 35.00 324 SER A O 1
ATOM 2563 N N . ALA A 1 325 ? 11.046 3.287 16.944 1.00 30.16 325 ALA A N 1
ATOM 2564 C CA . ALA A 1 325 ? 12.432 3.749 16.821 1.00 30.16 325 ALA A CA 1
ATOM 2565 C C . ALA A 1 325 ? 13.418 2.568 16.871 1.00 30.16 325 ALA A C 1
ATOM 2567 O O . ALA A 1 325 ? 13.157 1.570 17.594 1.00 30.16 325 ALA A O 1
#

Organism: NCBI:txid407009

Radius of gyration: 30.66 Å; chains: 1; bounding box: 58×57×111 Å

Sequence (325 aa):
MPQALVQLVRTRWLAWGKAVGVILSQWLELKTHFQVLSNQNDPNENECFSEPNYLFLLFVHPIATEVNRINLAFQAREAEWLRYDPGELQVTALLAELHDLVLWVARKVCRPEAVPNNEQGAVLTDAQQEMLRVSLDDPQCILPLAQVDYGPKFSIHLGTVVIDPPLLKEIQTRCRSYLIVLAKNILQVLPEHGSRLAALRHFHPEECLRRGPQRARVLQLPLYLAGNDKPSYCSQTKNRSVLIIECSQHLAPTWTSSRGSGTPYPTPTGKTTLAGKFHQPPSRSGRACGRTRGSASAPSSSSPGLRSERKASPSLMRWWSRHSA

Foldseek 3Di:
DDDPQDPPDPFPLLSVLVVLVVCLVCLVVVLVVQVVVCVVDPVQSNVCSDLLNSLLSLLVNVLSVLVSVLLVLLVDDPVVVVVPDLFFPSVLQSQLSLVVSLLVLCPQWFDPVQQDPDDRSDHDALVRLVSNLVLLVDPVRTDDLVRGPSDDVSVVSPVVDDDDVVSVVVSSVVSNVLSSLQSVLSSVLRDPPSVLVVLCRLVGPCLVPDDDPSRDDPVSRPCVVVPDDDCPDDCPVVSSVCSSVSSSVSSLDPPDPPDDDDDDDDDDDDDDDDDDDDDDDDDDDDDDDDDDDDDDDDDDDDDDDDDDPDDDDDRVVVVVVVPSD

Secondary structure (DSSP, 8-state):
-PPP-----SSHHHHHHHHHHHHHHTHHHHHHHHHHHHTTS-GGGGGGG-HHHHHHHHHHHHHHHHHHHHHHHHHS-HHHHTTS-TTS-HHHHHHHHHHHHHHHHHHTTB-GGGS--PPTTPPPPHHHHHHHHHHHH-TTTBPPGGGS---HHHHHHHHHS---HHHHHHHHHHHHHHHHHHHHHHHHHSPS-HHHHHHHGGGSHHHHH--STTSPPGGGS-GGGGTS-------HHHHHHHHHHHHHHHSS---------PPPPPPPP---------------------------------PPP-----PPPPPHHHHHHHS--

pLDDT: mean 72.87, std 25.39, range [29.27, 98.38]